Protein AF-0000000078686639 (afdb_homodimer)

Foldseek 3Di:
DPPPPPPPPPPPPDPDLAKAKDWDAEDEAEAQDKAKGWMFMDGPDAADLAKKKWKWWAAPVGDDIDTQWMDGVHTDGHCDDPQHPQKAFPADVRRRIGMIIGGRDDQRRFGKMKMAIDGPVHHDDHRMDIYGYGYYYDPPCPVPPPVNVVCCVVVVVVVVVVVVVVVVD/DPPPPPPPPPPPPDPDLAKAKDWDAEDEAEAQDKAKGWMFMDGPDAADLAKKKWKWWAAPVGDDIDTQWMDGVHTDGHCDDPQHPQKAFPADSRRRIGMIIGGRDDQRRFGKMKMAIDGPVHRDDHRMDIYGYGYYYDPPCPVPPPVNVVCCVVVVVVVVVVVVVVVVD

pLDDT: mean 88.37, std 14.45, range [45.97, 98.81]

Radius of gyration: 32.75 Å; Cα contacts (8 Å, |Δi|>4): 670; chains: 2; bounding box: 89×122×104 Å

Sequence (338 aa):
PLLSIRFLSGTTPSPVSSITVKTPADLQASKGDTVTLSCTFISSSTPTSKMTVDWSYRPPTGGPPQTFFHFSSRAFLPLEGQFSGRIRWRGTPARSDASISLVNATLNDNGTYTCSVRNPPDVHGSPSSHTLLTVTPKAPSIRFSDVTVLLVFILLPSTIITFFLLGRMPLLSIRFLSGTTPSPVSSITVKTPADLQASKGDTVTLSCTFISSSTPTSKMTVDWSYRPPTGGPPQTFFHFSSRAFLPLEGQFSGRIRWRGTPARSDASISLVNATLNDNGTYTCSVRNPPDVHGSPSSHTLLTVTPKAPSIRFSDVTVLLVFILLPSTIITFFLLGRM

Organism: Tetraodon nigroviridis (NCBI:txid99883)

InterPro domains:
  IPR000920 Myelin P0 protein-related [PR00213] (31-55)
  IPR000920 Myelin P0 protein-related [PR00213] (80-107)
  IPR000920 Myelin P0 protein-related [PR00213] (109-138)
  IPR000920 Myelin P0 protein-related [PTHR13869] (7-166)
  IPR003599 Immunoglobulin domain subtype [SM00409] (24-136)
  IPR007110 Immunoglobulin-like domain [PS50835] (15-136)
  IPR013106 Immunoglobulin V-set domain [PF07686] (23-135)
  IPR013106 Immunoglobulin V-set domain [SM00406] (34-117)
  IPR013783 Immunoglobulin-like fold [G3DSA:2.60.40.10] (17-145)
  IPR036179 Immunoglobulin-like domain superfamily [SSF48726] (22-135)

Secondary structure (DSSP, 8-state):
-----------------EEEEE--SEEEEETT--EEE--EEEESS---TT-EEEEEEE-TT--S-EEEEEEESEEE---SSTTTTTEEE--BGGGTB--EEE-S--GGG-EEEEEEEEBTTB-EEE-EEEEEEEEE---------HHHHHHHHHHHHHHHHHHHHHHH-/-----------------EEEEE--SEEEEETT--EEE--EEEESS---TT-EEEEEEE-TT--S-EEEEEEESEEE---SSTTTTTEEE--BGGGTB--EEE-S--GGG-EEEEEEEEBTTB-EEE-EEEEEEEEE---------HHHHHHHHHHHHHHHHHHHHHHH-

Solvent-accessible surface area (backbone atoms only — not comparable to full-atom values): 18763 Å² total; per-residue (Å²): 135,84,80,76,78,75,76,74,76,72,77,67,76,69,80,74,46,35,19,44,36,47,41,58,59,67,43,79,46,39,47,59,35,69,43,72,51,59,30,35,49,49,60,87,58,77,75,56,73,73,24,35,37,37,37,29,40,25,48,80,90,49,76,79,65,45,68,51,37,42,33,54,84,46,80,45,70,36,84,61,70,94,52,36,88,29,67,42,87,63,45,40,61,91,75,35,26,63,21,34,30,38,48,58,36,41,70,85,62,32,24,39,37,35,46,34,48,36,35,74,76,17,56,33,83,36,26,51,29,49,25,39,38,44,46,40,76,67,65,76,77,68,68,69,46,68,62,57,55,49,49,49,62,56,50,46,55,57,50,51,53,54,50,52,60,56,64,76,99,136,83,81,75,78,75,77,74,73,72,76,67,75,70,79,75,48,35,18,44,37,46,42,58,59,68,46,78,48,40,47,58,36,71,44,71,52,57,28,37,49,48,58,87,60,77,76,55,73,73,25,35,38,37,36,29,42,24,48,79,88,49,75,78,65,44,68,51,36,42,33,53,83,47,82,44,72,37,84,61,71,93,52,36,87,29,68,42,86,63,45,42,62,91,74,34,26,63,21,34,32,38,50,58,36,40,68,84,62,34,24,39,37,36,45,33,50,37,36,74,75,19,54,33,82,36,28,52,27,50,25,38,39,46,43,38,77,66,64,76,76,68,68,68,47,68,62,57,55,50,48,48,62,56,50,48,57,55,50,52,53,52,52,52,59,56,65,74,100

Structure (mmCIF, N/CA/C/O backbone):
data_AF-0000000078686639-model_v1
#
loop_
_entity.id
_entity.type
_entity.pdbx_description
1 polymer 'Myelin protein zero like 3'
#
loop_
_atom_site.group_PDB
_atom_site.id
_atom_site.type_symbol
_atom_site.label_atom_id
_atom_site.label_alt_id
_atom_site.label_comp_id
_atom_site.label_asym_id
_atom_site.label_entity_id
_atom_site.label_seq_id
_atom_site.pdbx_PDB_ins_code
_atom_site.Cartn_x
_atom_site.Cartn_y
_atom_site.Cartn_z
_atom_site.occupancy
_atom_site.B_iso_or_equiv
_atom_site.auth_seq_id
_atom_site.auth_comp_id
_atom_site.auth_asym_id
_atom_site.auth_atom_id
_atom_site.pdbx_PDB_model_num
ATOM 1 N N . PRO A 1 1 ? -43.25 -44.969 5.875 1 46.03 1 PRO A N 1
ATOM 2 C CA . PRO A 1 1 ? -43.062 -43.656 5.289 1 46.03 1 PRO A CA 1
ATOM 3 C C . PRO A 1 1 ? -42.219 -42.719 6.16 1 46.03 1 PRO A C 1
ATOM 5 O O . PRO A 1 1 ? -42.656 -42.281 7.215 1 46.03 1 PRO A O 1
ATOM 8 N N . LEU A 1 2 ? -40.906 -43.156 6.52 1 49.19 2 LEU A N 1
ATOM 9 C CA . LEU A 1 2 ? -39.938 -42.469 7.309 1 49.19 2 LEU A CA 1
ATOM 10 C C . LEU A 1 2 ? -39.5 -41.156 6.625 1 49.19 2 LEU A C 1
ATOM 12 O O . LEU A 1 2 ? -39.125 -41.156 5.457 1 49.19 2 LEU A O 1
ATOM 16 N N . LEU A 1 3 ? -40.156 -40 6.977 1 53.5 3 LEU A N 1
ATOM 17 C CA . LEU A 1 3 ? -39.844 -38.656 6.59 1 53.5 3 LEU A CA 1
ATOM 18 C C . LEU A 1 3 ? -38.375 -38.312 6.875 1 53.5 3 LEU A C 1
ATOM 20 O O . LEU A 1 3 ? -37.969 -38.281 8.039 1 53.5 3 LEU A O 1
ATOM 24 N N . SER A 1 4 ? -37.438 -38.688 6.051 1 57.34 4 SER A N 1
ATOM 25 C CA . SER A 1 4 ? -36.031 -38.25 6.121 1 57.34 4 SER A CA 1
ATOM 26 C C . SER A 1 4 ? -35.938 -36.75 6.105 1 57.34 4 SER A C 1
ATOM 28 O O . SER A 1 4 ? -36.281 -36.094 5.113 1 57.34 4 SER A O 1
ATOM 30 N N . ILE A 1 5 ? -36.062 -36.094 7.27 1 52.72 5 ILE A N 1
ATOM 31 C CA . ILE A 1 5 ? -35.75 -34.688 7.379 1 52.72 5 ILE A CA 1
ATOM 32 C C . ILE A 1 5 ? -34.312 -34.406 6.934 1 52.72 5 ILE A C 1
ATOM 34 O O . ILE A 1 5 ? -33.375 -34.906 7.562 1 52.72 5 ILE A O 1
ATOM 38 N N . ARG A 1 6 ? -34.125 -34.312 5.617 1 53.38 6 ARG A N 1
ATOM 39 C CA . ARG A 1 6 ? -32.844 -33.812 5.141 1 53.38 6 ARG A CA 1
ATOM 40 C C . ARG A 1 6 ? -32.531 -32.438 5.766 1 53.38 6 ARG A C 1
ATOM 42 O O . ARG A 1 6 ? -33.281 -31.5 5.613 1 53.38 6 ARG A O 1
ATOM 49 N N . PHE A 1 7 ? -31.781 -32.344 6.891 1 49.94 7 PHE A N 1
ATOM 50 C CA . PHE A 1 7 ? -31.203 -31.125 7.441 1 49.94 7 PHE A CA 1
ATOM 51 C C . PHE A 1 7 ? -30.375 -30.391 6.391 1 49.94 7 PHE A C 1
ATOM 53 O O . PHE A 1 7 ? -29.344 -30.875 5.945 1 49.94 7 PHE A O 1
ATOM 60 N N . LEU A 1 8 ? -31.031 -29.609 5.539 1 49.91 8 LEU A N 1
ATOM 61 C CA . LEU A 1 8 ? -30.281 -28.656 4.738 1 49.91 8 LEU A CA 1
ATOM 62 C C . LEU A 1 8 ? -29.359 -27.812 5.621 1 49.91 8 LEU A C 1
ATOM 64 O O . LEU A 1 8 ? -29.844 -27.047 6.473 1 49.91 8 LEU A O 1
ATOM 68 N N . SER A 1 9 ? -28.234 -28.328 6.078 1 49.69 9 SER A N 1
ATOM 69 C CA . SER A 1 9 ? -27.234 -27.438 6.672 1 49.69 9 SER A CA 1
ATOM 70 C C . SER A 1 9 ? -27 -26.219 5.801 1 49.69 9 SER A C 1
ATOM 72 O O . SER A 1 9 ? -26.516 -26.328 4.676 1 49.69 9 SER A O 1
ATOM 74 N N . GLY A 1 10 ? -27.875 -25.234 5.836 1 49.62 10 GLY A N 1
ATOM 75 C CA . GLY A 1 10 ? -27.516 -23.953 5.227 1 49.62 10 GLY A CA 1
ATOM 76 C C . GLY A 1 10 ? -26.109 -23.5 5.566 1 49.62 10 GLY A C 1
ATOM 77 O O . GLY A 1 10 ? -25.766 -23.344 6.738 1 49.62 10 GLY A O 1
ATOM 78 N N . THR A 1 11 ? -25.094 -23.797 4.836 1 51.84 11 THR A N 1
ATOM 79 C CA . THR A 1 11 ? -23.781 -23.188 4.973 1 51.84 11 THR A CA 1
ATOM 80 C C . THR A 1 11 ? -23.891 -21.672 5.105 1 51.84 11 THR A C 1
ATOM 82 O O . THR A 1 11 ? -24.391 -21 4.203 1 51.84 11 THR A O 1
ATOM 85 N N . THR A 1 12 ? -24.172 -21.203 6.242 1 52.53 12 THR A N 1
ATOM 86 C CA . THR A 1 12 ? -24.031 -19.766 6.445 1 52.53 12 THR A CA 1
ATOM 87 C C . THR A 1 12 ? -22.734 -19.25 5.836 1 52.53 12 THR A C 1
ATOM 89 O O . THR A 1 12 ? -21.688 -19.859 6.016 1 52.53 12 THR A O 1
ATOM 92 N N . PRO A 1 13 ? -22.812 -18.406 4.836 1 51.12 13 PRO A N 1
ATOM 93 C CA . PRO A 1 13 ? -21.562 -17.859 4.32 1 51.12 13 PRO A CA 1
ATOM 94 C C . PRO A 1 13 ? -20.656 -17.312 5.43 1 51.12 13 PRO A C 1
ATOM 96 O O . PRO A 1 13 ? -21.141 -16.688 6.375 1 51.12 13 PRO A O 1
ATOM 99 N N . SER A 1 14 ? -19.719 -17.922 5.883 1 56.72 14 SER A N 1
ATOM 100 C CA . SER A 1 14 ? -18.75 -17.422 6.836 1 56.72 14 SER A CA 1
ATOM 101 C C . SER A 1 14 ? -18.469 -15.938 6.609 1 56.72 14 SER A C 1
ATOM 103 O O . SER A 1 14 ? -18.328 -15.492 5.469 1 56.72 14 SER A O 1
ATOM 105 N N . PRO A 1 15 ? -18.969 -15.125 7.602 1 58.28 15 PRO A N 1
ATOM 106 C CA . PRO A 1 15 ? -18.797 -13.68 7.445 1 58.28 15 PRO A CA 1
ATOM 107 C C . PRO A 1 15 ? -17.453 -13.305 6.844 1 58.28 15 PRO A C 1
ATOM 109 O O . PRO A 1 15 ? -16.422 -13.852 7.242 1 58.28 15 PRO A O 1
ATOM 112 N N . VAL A 1 16 ? -17.422 -12.812 5.672 1 65.81 16 VAL A N 1
ATOM 113 C CA . VAL A 1 16 ? -16.219 -12.367 4.957 1 65.81 16 VAL A CA 1
ATOM 114 C C . VAL A 1 16 ? -15.453 -11.359 5.812 1 65.81 16 VAL A C 1
ATOM 116 O O . VAL A 1 16 ? -16.047 -10.406 6.336 1 65.81 16 VAL A O 1
ATOM 119 N N . SER A 1 17 ? -14.328 -11.68 6.395 1 83.25 17 SER A N 1
ATOM 120 C CA . SER A 1 17 ? -13.398 -10.836 7.148 1 83.25 17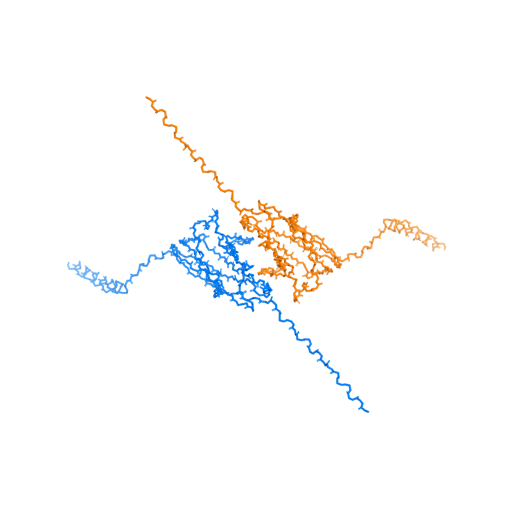 SER A CA 1
ATOM 121 C C . SER A 1 17 ? -12.969 -9.617 6.344 1 83.25 17 SER A C 1
ATOM 123 O O . SER A 1 17 ? -11.875 -9.586 5.789 1 83.25 17 SER A O 1
ATOM 125 N N . SER A 1 18 ? -13.984 -8.594 6.207 1 89.12 18 SER A N 1
ATOM 126 C CA . SER A 1 18 ? -13.742 -7.434 5.352 1 89.12 18 SER A CA 1
ATOM 127 C C . SER A 1 18 ? -13.68 -6.148 6.164 1 89.12 18 SER A C 1
ATOM 129 O O . SER A 1 18 ? -14.219 -6.074 7.27 1 89.12 18 SER A O 1
ATOM 131 N N . ILE A 1 19 ? -12.961 -5.262 5.727 1 94.56 19 ILE A N 1
ATOM 132 C CA . ILE A 1 19 ? -12.836 -3.928 6.305 1 94.56 19 ILE A CA 1
ATOM 133 C C . ILE A 1 19 ? -13.078 -2.873 5.227 1 94.56 19 ILE A C 1
ATOM 135 O O . ILE A 1 19 ? -12.797 -3.104 4.051 1 94.56 19 ILE A O 1
ATOM 139 N N . THR A 1 20 ? -13.734 -1.759 5.566 1 96.06 20 THR A N 1
ATOM 140 C CA . THR A 1 20 ? -13.945 -0.628 4.672 1 96.06 20 THR A CA 1
ATOM 141 C C . THR A 1 20 ? -13.312 0.638 5.234 1 96.06 20 THR A C 1
ATOM 143 O O . THR A 1 20 ? -13.625 1.051 6.355 1 96.06 20 THR A O 1
ATOM 146 N N . VAL A 1 21 ? -12.43 1.204 4.492 1 97.75 21 VAL A N 1
ATOM 147 C CA . VAL A 1 21 ? -11.734 2.426 4.887 1 97.75 21 VAL A CA 1
ATOM 148 C C . VAL A 1 21 ? -12.273 3.609 4.09 1 97.75 21 VAL A C 1
ATOM 150 O O . VAL A 1 21 ? -12.539 3.49 2.893 1 97.75 21 VAL A O 1
ATOM 153 N N . LYS A 1 22 ? -12.414 4.75 4.789 1 98.31 22 LYS A N 1
ATOM 154 C CA . LYS A 1 22 ? -13.016 5.914 4.152 1 98.31 22 LYS A CA 1
ATOM 155 C C . LYS A 1 22 ? -12.195 7.176 4.426 1 98.31 22 LYS A C 1
ATOM 157 O O . LYS A 1 22 ? -11.742 7.395 5.551 1 98.31 22 LYS A O 1
ATOM 162 N N . THR A 1 23 ? -11.945 7.926 3.406 1 98.31 23 THR A N 1
ATOM 163 C CA . THR A 1 23 ? -11.336 9.25 3.453 1 98.31 23 THR A CA 1
ATOM 164 C C . THR A 1 23 ? -12.078 10.219 2.541 1 98.31 23 THR A C 1
ATOM 166 O O . THR A 1 23 ? -12.766 9.805 1.607 1 98.31 23 THR A O 1
ATOM 169 N N . PRO A 1 24 ? -12.039 11.562 2.889 1 97.62 24 PRO A N 1
ATOM 170 C CA . PRO A 1 24 ? -12.539 12.492 1.874 1 97.62 24 PRO A CA 1
ATOM 171 C C . PRO A 1 24 ? -11.766 12.398 0.561 1 97.62 24 PRO A C 1
ATOM 173 O O . PRO A 1 24 ? -10.547 12.195 0.57 1 97.62 24 PRO A O 1
ATOM 176 N N . ALA A 1 25 ? -12.477 12.562 -0.555 1 96.19 25 ALA A N 1
ATOM 177 C CA . ALA A 1 25 ? -11.844 12.438 -1.864 1 96.19 25 ALA A CA 1
ATOM 178 C C . ALA A 1 25 ? -10.867 13.578 -2.119 1 96.19 25 ALA A C 1
ATOM 180 O O . ALA A 1 25 ? -9.766 13.367 -2.621 1 96.19 25 ALA A O 1
ATOM 181 N N . ASP A 1 26 ? -11.32 14.742 -1.795 1 97.31 26 ASP A N 1
ATOM 182 C CA . ASP A 1 26 ? -10.508 15.938 -2.047 1 97.31 26 ASP A CA 1
ATOM 183 C C . ASP A 1 26 ? -10.375 16.781 -0.785 1 97.31 26 ASP A C 1
ATOM 185 O O . ASP A 1 26 ? -11.32 16.891 0.002 1 97.31 26 ASP A O 1
ATOM 189 N N . LEU A 1 27 ? -9.234 17.359 -0.681 1 97.88 27 LEU A N 1
ATOM 190 C CA . LEU A 1 27 ? -8.938 18.281 0.408 1 97.88 27 LEU A CA 1
ATOM 191 C C . LEU A 1 27 ? -8.172 19.5 -0.105 1 97.88 27 LEU A C 1
ATOM 193 O O . LEU A 1 27 ? -7.238 19.359 -0.897 1 97.88 27 LEU A O 1
ATOM 197 N N . GLN A 1 28 ? -8.609 20.656 0.224 1 96.75 28 GLN A N 1
ATOM 198 C CA . GLN A 1 28 ? -7.941 21.906 -0.138 1 96.75 28 GLN A CA 1
ATOM 199 C C . GLN A 1 28 ? -7.348 22.594 1.091 1 96.75 28 GLN A C 1
ATOM 201 O O . GLN A 1 28 ? -7.969 22.625 2.154 1 96.75 28 GLN A O 1
ATOM 206 N N . ALA A 1 29 ? -6.164 23.047 0.931 1 96.88 29 ALA A N 1
ATOM 207 C CA . ALA A 1 29 ? -5.488 23.75 2.016 1 96.88 29 ALA A CA 1
ATOM 208 C C . ALA A 1 29 ? -4.664 24.922 1.482 1 96.88 29 ALA A C 1
ATOM 210 O O . ALA A 1 29 ? -4.391 25 0.282 1 96.88 29 ALA A O 1
ATOM 211 N N . SER A 1 30 ? -4.352 25.859 2.377 1 95.56 30 SER A N 1
ATOM 212 C CA . SER A 1 30 ? -3.457 26.969 2.049 1 95.56 30 SER A CA 1
ATOM 213 C C . SER A 1 30 ? -2.068 26.75 2.637 1 95.56 30 SER A C 1
ATOM 215 O O . SER A 1 30 ? -1.921 26.094 3.666 1 95.56 30 SER A O 1
ATOM 217 N N . LYS A 1 31 ? -1.102 27.359 1.866 1 96.56 31 LYS A N 1
ATOM 218 C CA . LYS A 1 31 ? 0.265 27.281 2.373 1 96.56 31 LYS A CA 1
ATOM 219 C C . LYS A 1 31 ? 0.333 27.719 3.836 1 96.56 31 LYS A C 1
ATOM 221 O O . LYS A 1 31 ? -0.226 28.75 4.211 1 96.56 31 LYS A O 1
ATOM 226 N N . GLY A 1 32 ? 1.013 26.891 4.617 1 96.62 32 GLY A N 1
ATOM 227 C CA . GLY A 1 32 ? 1.19 27.219 6.02 1 96.62 32 GLY A CA 1
ATOM 228 C C . GLY A 1 32 ? 0.144 26.594 6.922 1 96.62 32 GLY A C 1
ATOM 229 O O . GLY A 1 32 ? 0.311 26.562 8.141 1 96.62 32 GLY A O 1
ATOM 230 N N . ASP A 1 33 ? -0.884 26.078 6.438 1 96.62 33 ASP A N 1
ATOM 231 C CA . ASP A 1 33 ? -1.978 25.5 7.215 1 96.62 33 ASP A CA 1
ATOM 232 C C . ASP A 1 33 ? -1.558 24.188 7.855 1 96.62 33 ASP A C 1
ATOM 234 O O . ASP A 1 33 ? -0.605 23.547 7.406 1 96.62 33 ASP A O 1
ATOM 238 N N . THR A 1 34 ? -2.182 23.891 8.945 1 98 34 THR A N 1
ATOM 239 C CA . THR A 1 34 ? -2.221 22.516 9.438 1 98 34 THR A CA 1
ATOM 240 C C . THR A 1 34 ? -3.402 21.75 8.836 1 98 34 THR A C 1
ATOM 242 O O . THR A 1 34 ? -4.555 22.156 9.023 1 98 34 THR A O 1
ATOM 245 N N . VAL A 1 35 ? -3.117 20.719 8.172 1 98.12 35 VAL A N 1
ATOM 246 C CA . VAL A 1 35 ? -4.148 19.984 7.453 1 98.12 35 VAL A CA 1
ATOM 247 C C . VAL A 1 35 ? -4.41 18.641 8.141 1 98.12 3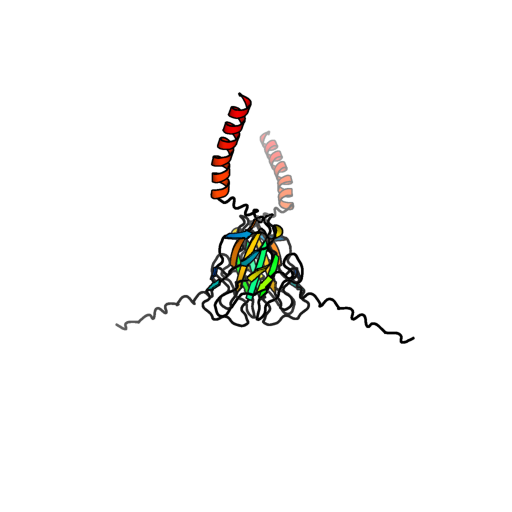5 VAL A C 1
ATOM 249 O O . VAL A 1 35 ? -3.471 17.906 8.461 1 98.12 35 VAL A O 1
ATOM 252 N N . THR A 1 36 ? -5.641 18.359 8.359 1 98.5 36 THR A N 1
ATOM 253 C CA . THR A 1 36 ? -6 17.047 8.891 1 98.5 36 THR A CA 1
ATOM 254 C C . THR A 1 36 ? -6.371 16.094 7.758 1 98.5 36 THR A C 1
ATOM 256 O O . THR A 1 36 ? -7.328 16.344 7.02 1 98.5 36 THR A O 1
ATOM 259 N N . LEU A 1 37 ? -5.617 15.078 7.594 1 98.69 37 LEU A N 1
ATOM 260 C CA . LEU A 1 37 ? -5.969 13.984 6.691 1 98.69 37 LEU A CA 1
ATOM 261 C C . LEU A 1 37 ? -6.824 12.945 7.406 1 98.69 37 LEU A C 1
ATOM 263 O O . LEU A 1 37 ? -6.297 12.055 8.07 1 98.69 37 LEU A O 1
ATOM 267 N N . SER A 1 38 ? -8.086 13.07 7.211 1 98.75 38 SER A N 1
ATOM 268 C CA . SER A 1 38 ? -9.031 12.234 7.941 1 98.75 38 SER A CA 1
ATOM 269 C C . SER A 1 38 ? -9.141 10.852 7.312 1 98.75 38 SER A C 1
ATOM 271 O O . SER A 1 38 ? -9.141 10.719 6.09 1 98.75 38 SER A O 1
ATOM 273 N N . CYS A 1 39 ? -9.242 9.82 8.172 1 98.81 39 CYS A N 1
ATOM 274 C CA . CYS A 1 39 ? -9.367 8.422 7.758 1 98.81 39 CYS A CA 1
ATOM 275 C C . CYS A 1 39 ? -10.117 7.613 8.805 1 98.81 39 CYS A C 1
ATOM 277 O O . CYS A 1 39 ? -9.711 7.57 9.969 1 98.81 39 CYS A O 1
ATOM 279 N N . THR A 1 40 ? -11.242 7.051 8.461 1 98.75 40 THR A N 1
ATOM 280 C CA . THR A 1 40 ? -12.023 6.195 9.344 1 98.75 40 THR A CA 1
ATOM 281 C C . THR A 1 40 ? -12.219 4.812 8.727 1 98.75 40 THR A C 1
ATOM 283 O O . THR A 1 40 ? -12.016 4.633 7.523 1 98.75 40 THR A O 1
ATOM 286 N N . PHE A 1 41 ? -12.586 3.844 9.578 1 98.12 41 PHE A N 1
ATOM 287 C CA . PHE A 1 41 ? -12.805 2.508 9.031 1 98.12 41 PHE A CA 1
ATOM 288 C C . PHE A 1 41 ? -13.938 1.799 9.758 1 98.12 41 PHE A C 1
ATOM 290 O O . PHE A 1 41 ? -14.312 2.191 10.867 1 98.12 41 PHE A O 1
ATOM 297 N N . ILE A 1 42 ? -14.477 0.897 9.047 1 96.5 42 ILE A N 1
ATOM 298 C CA . ILE A 1 42 ? -15.484 -0.004 9.586 1 96.5 42 ILE A CA 1
ATOM 299 C C . ILE A 1 42 ? -14.992 -1.446 9.492 1 96.5 42 ILE A C 1
ATOM 301 O O . ILE A 1 42 ? -14.656 -1.927 8.406 1 96.5 42 ILE A O 1
ATOM 305 N N . SER A 1 43 ? -14.945 -2.082 10.641 1 94.38 43 SER A N 1
ATOM 306 C CA . SER A 1 43 ? -14.484 -3.461 10.742 1 94.38 43 SER A CA 1
ATOM 307 C C . SER A 1 43 ? -15.414 -4.297 11.617 1 94.38 43 SER A C 1
ATOM 309 O O . SER A 1 43 ? -16.016 -3.775 12.555 1 94.38 43 SER A O 1
ATOM 311 N N . SER A 1 44 ? -15.57 -5.586 11.328 1 92.31 44 SER A N 1
ATOM 312 C CA . SER A 1 44 ? -16.453 -6.469 12.086 1 92.31 44 SER A CA 1
ATOM 313 C C . SER A 1 44 ? -15.805 -6.895 13.398 1 92.31 44 SER A C 1
ATOM 315 O O . SER A 1 44 ? -16.484 -7.363 14.312 1 92.31 44 SER A O 1
ATOM 317 N N . SER A 1 45 ? -14.562 -6.746 13.516 1 92.19 45 SER A N 1
ATOM 318 C CA . SER A 1 45 ? -13.828 -7.117 14.719 1 92.19 45 SER A CA 1
ATOM 319 C C . SER A 1 45 ? -13.305 -5.887 15.453 1 92.19 45 SER A C 1
ATOM 321 O O . SER A 1 45 ? -13.055 -4.852 14.844 1 92.19 45 SER A O 1
ATOM 323 N N . THR A 1 46 ? -13.188 -6 16.734 1 94.06 46 THR A N 1
ATOM 324 C CA . THR A 1 46 ? -12.609 -4.93 17.531 1 94.06 46 THR A CA 1
ATOM 325 C C . THR A 1 46 ? -11.109 -4.82 17.281 1 94.06 46 THR A C 1
ATOM 327 O O . THR A 1 46 ? -10.414 -5.836 17.188 1 94.06 46 THR A O 1
ATOM 330 N N . PRO A 1 47 ? -10.656 -3.639 17.234 1 94.38 47 PRO A N 1
ATOM 331 C CA . PRO A 1 47 ? -9.219 -3.467 17.016 1 94.38 47 PRO A CA 1
ATOM 332 C C . PRO A 1 47 ? -8.375 -4.059 18.141 1 94.38 47 PRO A C 1
ATOM 334 O O . PRO A 1 47 ? -8.742 -3.953 19.312 1 94.38 47 PRO A O 1
ATOM 337 N N . THR A 1 48 ? -7.324 -4.746 17.719 1 91 48 THR A N 1
ATOM 338 C CA . THR A 1 48 ? -6.348 -5.316 18.641 1 91 48 THR A CA 1
ATOM 339 C C . THR A 1 48 ? -4.957 -4.754 18.359 1 91 48 THR A C 1
ATOM 341 O O . THR A 1 48 ? -4.805 -3.789 17.609 1 91 48 THR A O 1
ATOM 344 N N . SER A 1 49 ? -3.977 -5.348 19.031 1 91.12 49 SER A N 1
ATOM 345 C CA . SER A 1 49 ? -2.598 -4.926 18.812 1 91.12 49 SER A CA 1
ATOM 346 C C . SER A 1 49 ? -2.104 -5.332 17.438 1 91.12 49 SER A C 1
ATOM 348 O O . SER A 1 49 ? -1.054 -4.867 16.984 1 91.12 49 SER A O 1
ATOM 350 N N . LYS A 1 50 ? -2.896 -6.086 16.719 1 91.75 50 LYS A N 1
ATOM 351 C CA . LYS A 1 50 ? -2.506 -6.551 15.398 1 91.75 50 LYS A CA 1
ATOM 352 C C . LYS A 1 50 ? -2.959 -5.57 14.32 1 91.75 50 LYS A C 1
ATOM 354 O O . LYS A 1 50 ? -2.58 -5.703 13.148 1 91.75 50 LYS A O 1
ATOM 359 N N . MET A 1 51 ? -3.723 -4.617 14.742 1 95.31 51 MET A N 1
ATOM 360 C CA . MET A 1 51 ? -4.191 -3.623 13.781 1 95.31 51 MET A CA 1
ATOM 361 C C . MET A 1 51 ? -3.037 -2.75 13.297 1 95.31 51 MET A C 1
ATOM 363 O O . MET A 1 51 ? -2.17 -2.367 14.078 1 95.31 51 MET A O 1
ATOM 367 N N . THR A 1 52 ? -3.061 -2.461 12.016 1 97 52 THR A N 1
ATOM 368 C CA . THR A 1 52 ? -2.02 -1.602 11.461 1 97 52 THR A CA 1
ATOM 369 C C . THR A 1 52 ? -2.631 -0.513 10.586 1 97 52 THR A C 1
ATOM 371 O O . THR A 1 52 ? -3.715 -0.694 10.031 1 97 52 THR A O 1
ATOM 374 N N . VAL A 1 53 ? -1.977 0.628 10.547 1 97.81 53 VAL A N 1
ATOM 375 C CA . VAL A 1 53 ? -2.344 1.749 9.688 1 97.81 53 VAL A CA 1
ATOM 376 C C . VAL A 1 53 ? -1.123 2.221 8.898 1 97.81 53 VAL A C 1
ATOM 378 O O . VAL A 1 53 ? -0.034 2.363 9.461 1 97.81 53 VAL A O 1
ATOM 381 N N . ASP A 1 54 ? -1.288 2.436 7.629 1 97.19 54 ASP A N 1
ATOM 382 C CA . ASP A 1 54 ? -0.247 3.025 6.793 1 97.19 54 ASP A CA 1
ATOM 383 C C . ASP A 1 54 ? -0.759 4.27 6.074 1 97.19 54 ASP A C 1
ATOM 385 O O . ASP A 1 54 ? -1.894 4.289 5.59 1 97.19 54 ASP A O 1
ATOM 389 N N . TRP A 1 55 ? 0.036 5.262 6.098 1 97.75 55 TRP A N 1
ATOM 390 C CA . TRP A 1 55 ? -0.176 6.398 5.207 1 97.75 55 TRP A CA 1
ATOM 391 C C . TRP A 1 55 ? 0.929 6.484 4.156 1 97.75 55 TRP A C 1
ATOM 393 O O . TRP A 1 55 ? 2.113 6.383 4.488 1 97.75 55 TRP A O 1
ATOM 403 N N . SER A 1 56 ? 0.536 6.609 2.9 1 95.81 56 SER A N 1
ATOM 404 C CA . SER A 1 56 ? 1.48 6.723 1.794 1 95.81 56 SER A CA 1
ATOM 405 C C . SER A 1 56 ? 1.188 7.949 0.938 1 95.81 56 SER A C 1
ATOM 407 O O . SER A 1 56 ? 0.073 8.477 0.96 1 95.81 56 SER A O 1
ATOM 409 N N . TYR A 1 57 ? 2.227 8.367 0.237 1 96.62 57 TYR A N 1
ATOM 410 C CA . TYR A 1 57 ? 2.172 9.578 -0.569 1 96.62 57 TYR A CA 1
ATOM 411 C C . TYR A 1 57 ? 2.637 9.305 -1.994 1 96.62 57 TYR A C 1
ATOM 413 O O . TYR A 1 57 ? 3.625 8.602 -2.207 1 96.62 57 TYR A O 1
ATOM 421 N N . ARG A 1 58 ? 1.861 9.859 -2.93 1 94.94 58 ARG A N 1
ATOM 422 C CA . ARG A 1 58 ? 2.236 9.844 -4.34 1 94.94 58 ARG A CA 1
ATOM 423 C C . ARG A 1 58 ? 2.223 11.25 -4.926 1 94.94 58 ARG A C 1
ATOM 425 O O . ARG A 1 58 ? 1.182 11.914 -4.938 1 94.94 58 ARG A O 1
ATOM 432 N N . PRO A 1 59 ? 3.314 11.695 -5.48 1 95.56 59 PRO A N 1
ATOM 433 C CA . PRO A 1 59 ? 3.34 13.023 -6.098 1 95.56 59 PRO A CA 1
ATOM 434 C C . PRO A 1 59 ? 2.469 13.109 -7.352 1 95.56 59 PRO A C 1
ATOM 436 O O . PRO A 1 59 ? 2.078 12.078 -7.906 1 95.56 59 PRO A O 1
ATOM 439 N N . PRO A 1 60 ? 2.158 14.344 -7.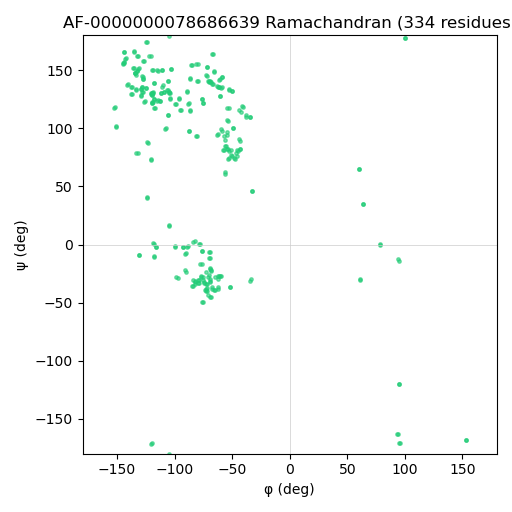789 1 94.88 60 PRO A N 1
ATOM 440 C CA . PRO A 1 60 ? 1.338 14.516 -8.992 1 94.88 60 PRO A CA 1
ATOM 441 C C . PRO A 1 60 ? 1.996 13.945 -10.242 1 94.88 60 PRO A C 1
ATOM 443 O O . PRO A 1 60 ? 1.304 13.578 -11.195 1 94.88 60 PRO A O 1
ATOM 446 N N . THR A 1 61 ? 3.281 13.898 -10.25 1 92.19 61 THR A N 1
ATOM 447 C CA . THR A 1 61 ? 4.023 13.383 -11.391 1 92.19 61 THR A CA 1
ATOM 448 C C . THR A 1 61 ? 3.83 11.875 -11.523 1 92.19 61 THR A C 1
ATOM 450 O O . THR A 1 61 ? 4.188 11.289 -12.547 1 92.19 61 THR A O 1
ATOM 453 N N . GLY A 1 62 ? 3.281 11.336 -10.523 1 87.25 62 GLY A N 1
ATOM 454 C CA . GLY A 1 62 ? 3.049 9.898 -10.555 1 87.25 62 GLY A CA 1
ATOM 455 C C . GLY A 1 62 ? 4.172 9.102 -9.922 1 87.25 62 GLY A C 1
ATOM 456 O O . GLY A 1 62 ? 4.875 9.594 -9.039 1 87.25 62 GLY A O 1
ATOM 457 N N . GLY A 1 63 ? 4.273 7.707 -10.203 1 82 63 GLY A N 1
ATOM 458 C CA . GLY A 1 63 ? 5.273 6.84 -9.602 1 82 63 GLY A CA 1
ATOM 459 C C . GLY A 1 63 ? 4.734 6.023 -8.438 1 82 63 GLY A C 1
ATOM 460 O O . GLY A 1 63 ? 3.549 6.117 -8.109 1 82 63 GLY A O 1
ATOM 461 N N . PRO A 1 64 ? 5.637 5.195 -7.922 1 83.5 64 PRO A N 1
ATOM 462 C CA . PRO A 1 64 ? 5.191 4.375 -6.793 1 83.5 64 PRO A CA 1
ATOM 463 C C . PRO A 1 64 ? 4.953 5.195 -5.527 1 83.5 64 PRO A C 1
ATOM 465 O O . PRO A 1 64 ? 5.688 6.148 -5.254 1 83.5 64 PRO A O 1
ATOM 468 N N . PRO A 1 65 ? 3.977 4.887 -4.855 1 89.69 65 PRO A N 1
ATOM 469 C CA . PRO A 1 65 ? 3.754 5.582 -3.586 1 89.69 65 PRO A CA 1
ATOM 470 C C . PRO A 1 65 ? 4.84 5.281 -2.553 1 89.69 65 PRO A C 1
ATOM 472 O O . PRO A 1 65 ? 5.414 4.188 -2.555 1 89.69 65 P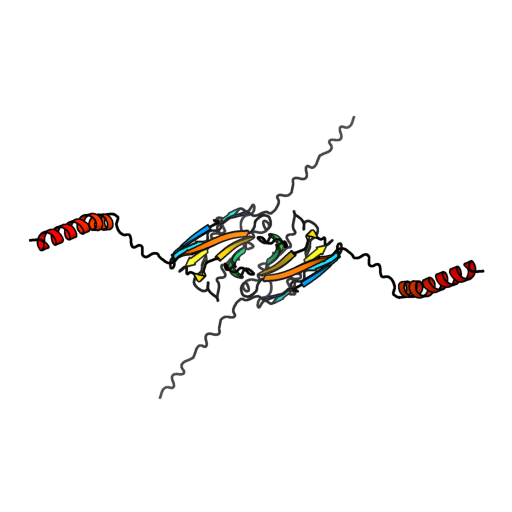RO A O 1
ATOM 475 N N . GLN A 1 66 ? 5.062 6.281 -1.727 1 90.25 66 GLN A N 1
ATOM 476 C CA . GLN A 1 66 ? 6.004 6.117 -0.623 1 90.25 66 GLN A CA 1
ATOM 477 C C . GLN A 1 66 ? 5.285 6.152 0.722 1 90.25 66 GLN A C 1
ATOM 479 O O . GLN A 1 66 ? 4.621 7.137 1.052 1 90.25 66 GLN A O 1
ATOM 484 N N . THR A 1 67 ? 5.48 5.062 1.504 1 92.56 67 THR A N 1
ATOM 485 C CA . THR A 1 67 ? 4.891 5.039 2.838 1 92.56 67 THR A CA 1
ATOM 486 C C . THR A 1 67 ? 5.688 5.918 3.799 1 92.56 67 THR A C 1
ATOM 488 O O . THR A 1 67 ? 6.902 5.75 3.936 1 92.56 67 THR A O 1
ATOM 491 N N . PHE A 1 68 ? 5.027 6.883 4.48 1 95 68 PHE A N 1
ATOM 492 C CA . PHE A 1 68 ? 5.77 7.785 5.352 1 95 68 PHE A CA 1
ATOM 493 C C . PHE A 1 68 ? 5.309 7.645 6.797 1 95 68 PHE A C 1
ATOM 495 O O . PHE A 1 68 ? 5.961 8.141 7.715 1 95 68 PHE A O 1
ATOM 502 N N . PHE A 1 69 ? 4.242 6.953 7.059 1 96.38 69 PHE A N 1
ATOM 503 C CA . PHE A 1 69 ? 3.715 6.762 8.406 1 96.38 69 PHE A CA 1
ATOM 504 C C . PHE A 1 69 ? 3.191 5.344 8.586 1 96.38 69 PHE A C 1
ATOM 506 O O . PHE A 1 69 ? 2.557 4.793 7.684 1 96.38 69 PHE A O 1
ATOM 513 N N . HIS A 1 70 ? 3.482 4.75 9.719 1 96.31 70 HIS A N 1
ATOM 514 C CA . HIS A 1 70 ? 2.996 3.428 10.102 1 96.31 70 HIS A CA 1
ATOM 515 C C . HIS A 1 70 ? 2.545 3.402 11.555 1 96.31 70 HIS A C 1
ATOM 517 O O . HIS A 1 70 ? 3.193 3.992 12.422 1 96.31 70 HIS A O 1
ATOM 523 N N . PHE A 1 71 ? 1.421 2.793 11.797 1 97.44 71 PHE A N 1
ATOM 524 C CA . PHE A 1 71 ? 0.963 2.578 13.164 1 97.44 71 PHE A CA 1
ATOM 525 C C . PHE A 1 71 ? 0.805 1.09 13.453 1 97.44 71 PHE A C 1
ATOM 527 O O . PHE A 1 71 ? 0.209 0.357 12.656 1 97.44 71 PHE A O 1
ATOM 534 N N . SER A 1 72 ? 1.327 0.615 14.445 1 94.81 72 SER A N 1
ATOM 535 C CA . SER A 1 72 ? 1.17 -0.708 15.039 1 94.81 72 SER A CA 1
ATOM 536 C C . SER A 1 72 ? 1.402 -0.67 16.547 1 94.81 72 SER A C 1
ATOM 538 O O . SER A 1 72 ? 2.547 -0.65 17 1 94.81 72 SER A O 1
ATOM 540 N N . SER A 1 73 ? 0.364 -0.674 17.297 1 93.94 73 SER A N 1
ATOM 541 C CA . SER A 1 73 ? 0.382 -0.482 18.75 1 93.94 73 SER A CA 1
ATOM 542 C C . SER A 1 73 ? 0.944 0.887 19.125 1 93.94 73 SER A C 1
ATOM 544 O O . SER A 1 73 ? 0.621 1.433 20.172 1 93.94 73 SER A O 1
ATOM 546 N N . ARG A 1 74 ? 1.818 1.34 18.281 1 95.31 74 ARG A N 1
ATOM 547 C CA . ARG A 1 74 ? 2.338 2.695 18.422 1 95.31 74 ARG A CA 1
ATOM 548 C C . ARG A 1 74 ? 2.566 3.338 17.047 1 95.31 74 ARG A C 1
ATOM 550 O O . ARG A 1 74 ? 2.596 2.648 16.031 1 95.31 74 ARG A O 1
ATOM 557 N N . ALA A 1 75 ? 2.752 4.691 17.141 1 96.56 75 ALA A N 1
ATOM 558 C CA . ALA A 1 75 ? 2.959 5.426 15.898 1 96.56 75 ALA A CA 1
ATOM 559 C C . ALA A 1 75 ? 4.441 5.484 15.539 1 96.56 75 ALA A C 1
ATOM 561 O O . ALA A 1 75 ? 5.285 5.762 16.391 1 96.56 75 ALA A O 1
ATOM 562 N N . PHE A 1 76 ? 4.738 5.16 14.289 1 95.38 76 PHE A N 1
ATOM 563 C CA . PHE A 1 76 ? 6.078 5.32 13.727 1 95.38 76 PHE A CA 1
ATOM 564 C C . PHE A 1 76 ? 6.117 6.477 12.742 1 95.38 76 PHE A C 1
ATOM 566 O O . PHE A 1 76 ? 5.734 6.32 11.578 1 95.38 76 PHE A O 1
ATOM 573 N N . LEU A 1 77 ? 6.586 7.562 13.188 1 96.25 77 LEU A N 1
ATOM 574 C CA . LEU A 1 77 ? 6.617 8.805 12.422 1 96.25 77 LEU A CA 1
ATOM 575 C C . LEU A 1 77 ? 7.805 8.82 11.469 1 96.25 77 LEU A C 1
ATOM 577 O O . LEU A 1 77 ? 8.773 8.078 11.656 1 96.25 77 LEU A O 1
ATOM 581 N N . PRO A 1 78 ? 7.645 9.586 10.43 1 92.69 78 PRO A N 1
ATOM 582 C CA . PRO A 1 78 ? 8.773 9.633 9.5 1 92.69 78 PRO A CA 1
ATOM 583 C C . PRO A 1 78 ? 10.008 10.297 10.094 1 92.69 78 PRO A C 1
ATOM 585 O O . PRO A 1 78 ? 9.898 11.344 10.742 1 92.69 78 PRO A O 1
ATOM 588 N N . LEU A 1 79 ? 11.094 9.688 9.812 1 86.69 79 LEU A N 1
ATOM 589 C CA . LEU A 1 79 ? 12.344 10.188 10.383 1 86.69 79 LEU A CA 1
ATOM 590 C C . LEU A 1 79 ? 13.086 11.078 9.391 1 86.69 79 LEU A C 1
ATOM 592 O O . LEU A 1 79 ? 13.906 11.906 9.781 1 86.69 79 LEU A O 1
ATOM 596 N N . GLU A 1 80 ? 12.852 10.781 8.148 1 88.25 80 GLU A N 1
ATOM 597 C CA . GLU A 1 80 ? 13.492 11.547 7.09 1 88.25 80 GLU A CA 1
ATOM 598 C C . GLU A 1 80 ? 12.5 11.906 5.988 1 88.25 80 GLU A C 1
ATOM 600 O O . GLU A 1 80 ? 11.352 11.461 6.008 1 88.25 80 GLU A O 1
ATOM 605 N N . GLY A 1 81 ? 12.969 12.844 5.164 1 90.5 81 GLY A N 1
ATOM 606 C CA . GLY A 1 81 ? 12.148 13.219 4.027 1 90.5 81 GLY A CA 1
ATOM 607 C C . GLY A 1 81 ? 11.281 14.438 4.289 1 90.5 81 GLY A C 1
ATOM 608 O O . GLY A 1 81 ? 11.43 15.102 5.312 1 90.5 81 GLY A O 1
ATOM 609 N N . GLN A 1 82 ? 10.383 14.695 3.361 1 94.19 82 GLN A N 1
ATOM 610 C CA . GLN A 1 82 ? 9.625 15.938 3.357 1 94.19 82 GLN A CA 1
ATOM 611 C C . GLN A 1 82 ? 8.633 15.984 4.516 1 94.19 82 GLN A C 1
ATOM 613 O O . GLN A 1 82 ? 8.195 17.062 4.922 1 94.19 82 GLN A O 1
ATOM 618 N N . PHE A 1 83 ? 8.328 14.844 5.02 1 96.69 83 PHE A N 1
ATOM 619 C CA . PHE A 1 83 ? 7.277 14.805 6.035 1 96.69 83 PHE A CA 1
ATOM 620 C C . PHE A 1 83 ? 7.883 14.75 7.434 1 96.69 83 PHE A C 1
ATOM 622 O O . PHE A 1 83 ? 7.156 14.742 8.43 1 96.69 83 PHE A O 1
ATOM 629 N N . SER A 1 84 ? 9.188 14.711 7.52 1 95 84 SER A N 1
ATOM 630 C CA . SER A 1 84 ? 9.852 14.594 8.812 1 95 84 SER A CA 1
ATOM 631 C C . SER A 1 84 ? 9.508 15.766 9.719 1 95 84 SER A C 1
ATOM 633 O O . SER A 1 84 ? 9.625 16.922 9.312 1 95 84 SER A O 1
ATOM 635 N N . GLY A 1 85 ? 9.055 15.383 10.914 1 96.44 85 GLY A N 1
ATOM 636 C CA . GLY A 1 85 ? 8.766 16.391 11.914 1 96.44 85 GLY A CA 1
ATOM 637 C C . GLY A 1 85 ? 7.434 17.094 11.695 1 96.44 85 GLY A C 1
ATOM 638 O O . GLY A 1 85 ? 7.039 17.953 12.477 1 96.44 85 GLY A O 1
ATOM 639 N N . ARG A 1 86 ? 6.711 16.734 10.664 1 98.38 86 ARG A N 1
ATOM 640 C CA . ARG A 1 86 ? 5.527 17.516 10.305 1 98.38 86 ARG A CA 1
ATOM 641 C C . ARG A 1 86 ? 4.262 16.672 10.453 1 98.38 86 ARG A C 1
ATOM 643 O O . ARG A 1 86 ? 3.154 17.172 10.227 1 98.38 86 ARG A O 1
ATOM 650 N N . ILE A 1 87 ? 4.434 15.422 10.828 1 98.56 87 ILE A N 1
ATOM 651 C CA . ILE A 1 87 ? 3.285 14.523 10.914 1 98.56 87 ILE A CA 1
ATOM 652 C C . ILE A 1 87 ? 2.904 14.312 12.375 1 98.56 87 ILE A C 1
ATOM 654 O O . ILE A 1 87 ? 3.771 14.102 13.227 1 98.56 87 ILE A O 1
ATOM 658 N N . ARG A 1 88 ? 1.584 14.477 12.672 1 98.44 88 ARG A N 1
ATOM 659 C CA . ARG A 1 88 ? 1.034 14.172 13.984 1 98.44 88 ARG A CA 1
ATOM 660 C C . ARG A 1 88 ? -0.03 13.086 13.898 1 98.44 88 ARG A C 1
ATOM 662 O O . ARG A 1 88 ? -0.92 13.148 13.047 1 98.44 88 ARG A O 1
ATOM 669 N N . TRP A 1 89 ? 0.131 12.094 14.766 1 98.44 89 TRP A N 1
ATOM 670 C CA . TRP A 1 89 ? -0.887 11.047 14.867 1 98.44 89 TRP A CA 1
ATOM 671 C C . TRP A 1 89 ? -2.115 11.562 15.609 1 98.44 89 TRP A C 1
ATOM 673 O O . TRP A 1 89 ? -2.014 12.031 16.75 1 98.44 89 TRP A O 1
ATOM 683 N N . ARG A 1 90 ? -3.236 11.5 14.922 1 98.19 90 ARG A N 1
ATOM 684 C CA . ARG A 1 90 ? -4.488 11.969 15.508 1 98.19 90 ARG A CA 1
ATOM 685 C C . ARG A 1 90 ? -5.496 10.828 15.625 1 98.19 90 ARG A C 1
ATOM 687 O O . ARG A 1 90 ? -6.629 11.031 16.062 1 98.19 90 ARG A O 1
ATOM 694 N N . GLY A 1 91 ? -5.094 9.688 15.219 1 98.25 91 GLY A N 1
ATOM 695 C CA . GLY A 1 91 ? -6 8.547 15.18 1 98.25 91 GLY A CA 1
ATOM 696 C C . GLY A 1 91 ? -6.348 8.008 16.547 1 98.25 91 GLY A C 1
ATOM 697 O O . GLY A 1 91 ? -5.543 8.102 17.484 1 98.25 91 GLY A O 1
ATOM 698 N N . THR A 1 92 ? -7.59 7.539 16.672 1 97.44 92 THR A N 1
ATOM 699 C CA . THR A 1 92 ? -8.07 6.758 17.797 1 97.44 92 THR A CA 1
ATOM 700 C C . THR A 1 92 ? -8.641 5.426 17.344 1 97.44 92 THR A C 1
ATOM 702 O O . THR A 1 92 ? -9.859 5.297 17.156 1 97.44 92 THR A O 1
ATOM 705 N N . PRO A 1 93 ? -7.758 4.418 17.234 1 96.69 93 PRO A N 1
ATOM 706 C CA . PRO A 1 93 ? -8.188 3.137 16.656 1 96.69 93 PRO A CA 1
ATOM 707 C C . PRO A 1 93 ? -9.438 2.582 17.328 1 96.69 93 PRO A C 1
ATOM 709 O O . PRO A 1 93 ? -10.312 2.027 16.656 1 96.69 93 PRO A O 1
ATOM 712 N N . ALA A 1 94 ? -9.555 2.754 18.578 1 95.12 94 ALA A N 1
ATOM 713 C CA . ALA A 1 94 ? -10.719 2.254 19.312 1 95.12 94 ALA A CA 1
ATOM 714 C C . ALA A 1 94 ? -12.008 2.865 18.781 1 95.12 94 ALA A C 1
ATOM 716 O O . ALA A 1 94 ? -13.086 2.271 18.922 1 95.12 94 ALA A O 1
ATOM 717 N N . ARG A 1 95 ? -11.914 3.996 18.25 1 9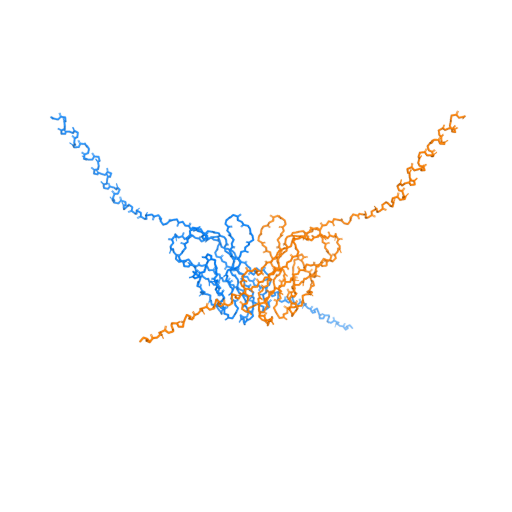6.69 95 ARG A N 1
ATOM 718 C CA . ARG A 1 95 ? -13.078 4.688 17.688 1 96.69 95 ARG A CA 1
ATOM 719 C C . ARG A 1 95 ? -13.062 4.633 16.156 1 96.69 95 ARG A C 1
ATOM 721 O O . ARG A 1 95 ? -13.672 5.477 15.5 1 96.69 95 ARG A O 1
ATOM 728 N N . SER A 1 96 ? -12.289 3.762 15.586 1 97.5 96 SER A N 1
ATOM 729 C CA . SER A 1 96 ? -12.203 3.51 14.148 1 97.5 96 SER A CA 1
ATOM 730 C C . SER A 1 96 ? -11.695 4.738 13.398 1 97.5 96 SER A C 1
ATOM 732 O O . SER A 1 96 ? -12.195 5.066 12.32 1 97.5 96 SER A O 1
ATOM 734 N N . ASP A 1 97 ? -10.812 5.434 14.078 1 98.56 97 ASP A N 1
ATOM 735 C CA . ASP A 1 97 ? -10.219 6.641 13.523 1 98.56 97 ASP A CA 1
ATOM 736 C C . ASP A 1 97 ? -8.719 6.457 13.289 1 98.56 97 ASP A C 1
ATOM 738 O O . ASP A 1 97 ? -7.98 6.098 14.203 1 98.56 97 ASP A O 1
ATOM 742 N N . ALA A 1 98 ? -8.312 6.688 12.039 1 98.75 98 ALA A N 1
ATOM 743 C CA . ALA A 1 98 ? -6.914 6.531 11.648 1 98.75 98 ALA A CA 1
ATOM 744 C C . ALA A 1 98 ? -6.367 7.812 11.023 1 98.75 98 ALA A C 1
ATOM 746 O O . ALA A 1 98 ? -5.566 7.766 10.086 1 98.75 98 ALA A O 1
ATOM 747 N N . SER A 1 99 ? -6.695 8.93 11.539 1 98.81 99 SER A N 1
ATOM 748 C CA . SER A 1 99 ? -6.391 10.234 10.953 1 98.81 99 SER A CA 1
ATOM 749 C C . SER A 1 99 ? -5 10.711 11.359 1 98.81 99 SER A C 1
ATOM 751 O O . SER A 1 99 ? -4.473 10.289 12.391 1 98.81 99 SER A O 1
ATOM 753 N N . ILE A 1 100 ? -4.445 11.547 10.523 1 98.81 100 ILE A N 1
ATOM 754 C CA . ILE A 1 100 ? -3.207 12.25 10.844 1 98.81 100 ILE A CA 1
ATOM 755 C C . ILE A 1 100 ? -3.354 13.734 10.508 1 98.81 100 ILE A C 1
ATOM 757 O O . ILE A 1 100 ? -4.312 14.133 9.844 1 98.81 100 ILE A O 1
ATOM 761 N N . SER A 1 101 ? -2.461 14.5 11.086 1 98.69 101 SER A N 1
ATOM 762 C CA . SER A 1 101 ? -2.383 15.906 10.703 1 98.69 101 SER A CA 1
ATOM 763 C C . SER A 1 101 ? -1.028 16.234 10.086 1 98.69 101 SER A C 1
ATOM 765 O O . SER A 1 101 ? -0 15.703 10.516 1 98.69 101 SER A O 1
ATOM 767 N N . LEU A 1 102 ? -1.02 17 9.07 1 98.62 102 LEU A N 1
ATOM 768 C CA . LEU A 1 102 ? 0.162 17.547 8.414 1 98.62 102 LEU A CA 1
ATOM 769 C C . LEU A 1 102 ? 0.328 19.031 8.75 1 98.62 102 LEU A C 1
ATOM 771 O O . LEU A 1 102 ? -0.503 19.844 8.367 1 98.62 102 LEU A O 1
ATOM 775 N N . VAL A 1 103 ? 1.364 19.312 9.5 1 98.31 103 VAL A N 1
ATOM 776 C CA . VAL A 1 103 ? 1.596 20.672 9.938 1 98.31 103 VAL A CA 1
ATOM 777 C C . VAL A 1 103 ? 2.398 21.438 8.883 1 98.31 103 VAL A C 1
ATOM 779 O O . VAL A 1 103 ? 3.246 20.844 8.203 1 98.31 103 VAL A O 1
ATOM 782 N N . ASN A 1 104 ? 2.074 22.719 8.688 1 97.56 104 ASN A N 1
ATOM 783 C CA . ASN A 1 104 ? 2.787 23.609 7.789 1 97.56 104 ASN A CA 1
ATOM 784 C C . ASN A 1 104 ? 2.754 23.109 6.348 1 97.56 104 ASN A C 1
ATOM 786 O O . ASN A 1 104 ? 3.803 22.859 5.746 1 97.56 104 ASN A O 1
ATOM 790 N N . ALA A 1 105 ? 1.585 23.094 5.832 1 97.81 105 ALA A N 1
ATOM 791 C CA . ALA A 1 105 ? 1.387 22.641 4.461 1 97.81 105 ALA A CA 1
ATOM 792 C C . ALA A 1 105 ? 2.145 23.531 3.475 1 97.81 105 ALA A C 1
ATOM 794 O O . ALA A 1 105 ? 2.168 24.75 3.623 1 97.81 105 ALA A O 1
ATOM 795 N N . THR A 1 106 ? 2.848 22.922 2.484 1 97.44 106 THR A N 1
ATOM 796 C CA . THR A 1 106 ? 3.557 23.625 1.424 1 97.44 106 THR A CA 1
ATOM 797 C C . THR A 1 106 ? 3.088 23.141 0.051 1 97.44 106 THR A C 1
ATOM 799 O O . THR A 1 106 ? 2.363 22.156 -0.054 1 97.44 106 THR A O 1
ATOM 802 N N . LEU A 1 107 ? 3.559 23.781 -0.979 1 96.62 107 LEU A N 1
ATOM 803 C CA . LEU A 1 107 ? 3.182 23.406 -2.338 1 96.62 107 LEU A CA 1
ATOM 804 C C . LEU A 1 107 ? 3.752 22.047 -2.707 1 96.62 107 LEU A C 1
ATOM 806 O O . LEU A 1 107 ? 3.23 21.375 -3.598 1 96.62 107 LEU A O 1
ATOM 810 N N . ASN A 1 108 ? 4.781 21.641 -2.023 1 96.88 108 ASN A N 1
ATOM 811 C CA . ASN A 1 108 ? 5.414 20.344 -2.283 1 96.88 108 ASN A CA 1
ATOM 812 C C . ASN A 1 108 ? 4.594 19.203 -1.712 1 96.88 108 ASN A C 1
ATOM 814 O O . ASN A 1 108 ? 4.895 18.031 -1.964 1 96.88 108 ASN A O 1
ATOM 818 N N . ASP A 1 109 ? 3.574 19.594 -1.013 1 98.19 109 ASP A N 1
ATOM 819 C CA . ASP A 1 109 ? 2.758 18.562 -0.378 1 98.19 109 ASP A CA 1
ATOM 820 C C . ASP A 1 109 ? 1.587 18.156 -1.271 1 98.19 109 ASP A C 1
ATOM 822 O O . ASP A 1 109 ? 0.824 17.25 -0.934 1 98.19 109 ASP A O 1
ATOM 826 N N . ASN A 1 110 ? 1.449 18.797 -2.41 1 98.12 110 ASN A N 1
ATOM 827 C CA . ASN A 1 110 ? 0.416 18.406 -3.363 1 98.12 110 ASN A CA 1
ATOM 828 C C . ASN A 1 110 ? 0.58 16.953 -3.805 1 98.12 110 ASN A C 1
ATOM 830 O O . ASN A 1 110 ? 1.691 16.516 -4.102 1 98.12 110 ASN A O 1
ATOM 834 N N . GLY A 1 111 ? -0.534 16.297 -3.82 1 98 111 GLY A N 1
ATOM 835 C CA . GLY A 1 111 ? -0.48 14.914 -4.273 1 98 111 GLY A CA 1
ATOM 836 C C . GLY A 1 111 ? -1.58 14.055 -3.686 1 98 111 GLY A C 1
ATOM 837 O O . GLY A 1 111 ? -2.58 14.57 -3.184 1 98 111 GLY A O 1
ATOM 838 N N . THR A 1 112 ? -1.422 12.727 -3.881 1 97.38 112 THR A N 1
ATOM 839 C CA . THR A 1 112 ? -2.418 11.773 -3.41 1 97.38 112 THR A CA 1
ATOM 840 C C . THR A 1 112 ? -1.927 11.055 -2.158 1 97.38 112 THR A C 1
ATOM 842 O O . THR A 1 112 ? -0.824 10.5 -2.143 1 97.38 112 THR A O 1
ATOM 845 N N . TYR A 1 113 ? -2.73 11.133 -1.191 1 98.19 113 TYR A N 1
ATOM 846 C CA . TYR A 1 113 ? -2.457 10.445 0.066 1 98.19 113 TYR A CA 1
ATOM 847 C C . TYR A 1 113 ? -3.359 9.234 0.232 1 98.19 113 TYR A C 1
ATOM 849 O O . TYR A 1 113 ? -4.566 9.305 -0.014 1 98.19 113 TYR A O 1
ATOM 857 N N . THR A 1 114 ? -2.746 8.07 0.625 1 97.25 114 THR A N 1
ATOM 858 C CA . THR A 1 114 ? -3.514 6.836 0.77 1 97.25 114 THR A CA 1
ATOM 859 C C . THR A 1 114 ? -3.473 6.344 2.213 1 97.25 114 THR A C 1
ATOM 861 O O . THR A 1 114 ? -2.398 6.219 2.803 1 97.25 114 THR A O 1
ATOM 864 N N . CYS A 1 115 ? -4.617 6.16 2.75 1 98.56 115 CYS A N 1
ATOM 865 C CA . CYS A 1 115 ? -4.777 5.555 4.066 1 98.56 115 CYS A CA 1
ATOM 866 C C . CYS A 1 115 ? -5.145 4.082 3.949 1 98.56 115 CYS A C 1
ATOM 868 O O . CYS A 1 115 ? -6.133 3.732 3.303 1 98.56 115 CYS A O 1
ATOM 870 N N . SER A 1 116 ? -4.301 3.199 4.52 1 97.44 116 SER A N 1
ATOM 871 C CA . SER A 1 116 ? -4.555 1.762 4.527 1 97.44 116 SER A CA 1
ATOM 872 C C . SER A 1 116 ? -4.66 1.226 5.953 1 97.44 116 SER A C 1
ATOM 874 O O . SER A 1 116 ? -3.785 1.479 6.781 1 97.44 116 SER A O 1
ATOM 876 N N . VAL A 1 117 ? -5.723 0.474 6.188 1 97.62 117 VAL A N 1
ATOM 877 C CA . VAL A 1 117 ? -5.949 -0.078 7.52 1 97.62 117 VAL A CA 1
ATOM 878 C C . VAL A 1 117 ? -6.176 -1.585 7.426 1 97.62 117 VAL A C 1
ATOM 880 O O . VAL A 1 117 ? -6.891 -2.057 6.535 1 97.62 117 VAL A O 1
ATOM 883 N N . ARG A 1 118 ? -5.469 -2.305 8.266 1 95.88 118 ARG A N 1
ATOM 884 C CA . ARG A 1 118 ? -5.703 -3.732 8.445 1 95.88 118 ARG A CA 1
ATOM 885 C C . ARG A 1 118 ? -6.059 -4.047 9.898 1 95.88 118 ARG A C 1
ATOM 887 O O . ARG A 1 118 ? -5.414 -3.545 10.82 1 95.88 118 ARG A O 1
ATOM 894 N N . ASN A 1 119 ? -7.121 -4.785 10.055 1 95.44 119 ASN A N 1
ATOM 895 C CA . ASN A 1 119 ? -7.551 -5.23 11.375 1 95.44 119 ASN A CA 1
ATOM 896 C C . ASN A 1 119 ? -7.891 -6.715 11.383 1 95.44 119 ASN A C 1
ATOM 898 O O . ASN A 1 119 ? -9.062 -7.09 11.453 1 95.44 119 ASN A O 1
ATOM 902 N N . PRO A 1 120 ? -6.848 -7.516 11.438 1 92.62 120 PRO A N 1
ATOM 903 C CA . PRO A 1 120 ? -7.117 -8.953 11.391 1 92.62 120 PRO A CA 1
ATOM 904 C C . PRO A 1 120 ? -8.133 -9.391 12.445 1 92.62 120 PRO A C 1
ATOM 906 O O . PRO A 1 120 ? -8.062 -8.961 13.594 1 92.62 120 PRO A O 1
ATOM 909 N N . PRO A 1 121 ? -9.078 -10.211 11.906 1 93.12 121 PRO A N 1
ATOM 910 C CA . PRO A 1 121 ? -9.086 -10.938 10.633 1 93.12 121 PRO A CA 1
ATOM 911 C C . PRO A 1 121 ? -9.664 -10.117 9.484 1 93.12 121 PRO A C 1
ATOM 913 O O . PRO A 1 121 ? -9.688 -10.578 8.344 1 93.12 121 PRO A O 1
ATOM 916 N N . ASP A 1 122 ? -10.109 -8.914 9.727 1 93.5 122 ASP A N 1
ATOM 917 C CA . ASP A 1 122 ? -10.688 -8.07 8.68 1 93.5 122 ASP A CA 1
ATOM 918 C C . ASP A 1 122 ? -9.586 -7.383 7.871 1 93.5 122 ASP A C 1
ATOM 920 O O . ASP A 1 122 ? -9.102 -6.316 8.258 1 93.5 122 ASP A O 1
ATOM 924 N N . VAL A 1 123 ? -9.203 -8.023 6.762 1 93.06 123 VAL A N 1
ATOM 925 C CA . VAL A 1 123 ? -8.055 -7.508 6.027 1 93.06 123 VAL A CA 1
ATOM 926 C C . VAL A 1 123 ? -8.398 -7.395 4.543 1 93.06 123 VAL A C 1
ATOM 928 O O . VAL A 1 123 ? -7.621 -6.855 3.756 1 93.06 123 VAL A O 1
ATOM 931 N N . HIS A 1 124 ? -9.5 -7.902 4.156 1 88.94 124 HIS A N 1
ATOM 932 C CA . HIS A 1 124 ? -9.945 -7.859 2.768 1 88.94 124 HIS A CA 1
ATOM 933 C C . HIS A 1 124 ? -11.055 -6.836 2.574 1 88.94 124 HIS A C 1
ATOM 935 O O . HIS A 1 124 ? -11.336 -6.043 3.477 1 88.94 124 HIS A O 1
ATOM 941 N N . GLY A 1 125 ? -11.547 -6.707 1.348 1 88.38 125 GLY A N 1
ATOM 942 C CA . GLY A 1 125 ? -12.523 -5.684 1.024 1 88.38 125 GLY A CA 1
ATOM 943 C C . GLY A 1 125 ? -11.898 -4.418 0.468 1 88.38 125 GLY A C 1
ATOM 944 O O . GLY A 1 125 ? -11.297 -4.438 -0.604 1 88.38 125 GLY A O 1
ATOM 945 N N . SER A 1 126 ? -12.148 -3.301 1.211 1 91.38 126 SER A N 1
ATOM 946 C CA . SER A 1 126 ? -11.555 -2.023 0.823 1 91.38 126 SER A CA 1
ATOM 947 C C . SER A 1 126 ? -10.68 -1.462 1.936 1 91.38 126 SER A C 1
ATOM 949 O O . SER A 1 126 ? -11.039 -0.478 2.584 1 91.38 126 SER A O 1
ATOM 951 N N . PRO A 1 127 ? -9.586 -2.092 2.078 1 95.12 127 PRO A N 1
ATOM 952 C CA . PRO A 1 127 ? -8.734 -1.718 3.207 1 95.12 127 PRO A CA 1
ATOM 953 C C . PRO A 1 127 ? -7.949 -0.433 2.953 1 95.12 127 PRO A C 1
ATOM 955 O O . PRO A 1 127 ? -7.148 -0.017 3.795 1 95.12 127 PRO A O 1
ATOM 958 N N . SER A 1 128 ? -8.117 0.218 1.763 1 95.88 128 SER A N 1
ATOM 959 C CA . SER A 1 128 ? -7.406 1.455 1.448 1 95.88 128 SER A CA 1
ATOM 960 C C . SER A 1 128 ? -8.352 2.494 0.85 1 95.88 128 SER A C 1
ATOM 962 O O . SER A 1 128 ? -9.344 2.145 0.211 1 95.88 128 SER A O 1
ATOM 964 N N . SER A 1 129 ? -8.078 3.758 1.122 1 96.75 129 SER A N 1
ATOM 965 C CA . SER A 1 129 ? -8.773 4.902 0.547 1 96.75 129 SER A CA 1
ATOM 966 C C . SER A 1 129 ? -7.824 6.07 0.308 1 96.75 129 SER A C 1
ATOM 968 O O . SER A 1 129 ? -6.734 6.117 0.879 1 96.75 129 SER A O 1
ATOM 970 N N . HIS A 1 130 ? -8.188 6.953 -0.606 1 96.5 130 HIS A N 1
ATOM 971 C CA . HIS A 1 130 ? -7.207 7.969 -0.973 1 96.5 130 HIS A CA 1
ATOM 972 C C . HIS A 1 130 ? -7.824 9.359 -0.958 1 96.5 130 HIS A C 1
ATOM 974 O O . HIS A 1 130 ? -9.023 9.516 -1.193 1 96.5 130 HIS A O 1
ATOM 980 N N . THR A 1 131 ? -7.082 10.352 -0.708 1 98.06 131 THR A N 1
ATOM 981 C CA . THR A 1 131 ? -7.441 11.766 -0.704 1 98.06 131 THR A CA 1
ATOM 982 C C . THR A 1 131 ? -6.457 12.578 -1.547 1 98.06 131 THR A C 1
ATOM 984 O O . THR A 1 131 ? -5.242 12.398 -1.437 1 98.06 131 THR A O 1
ATOM 987 N N . LEU A 1 132 ? -6.938 13.352 -2.441 1 98.12 132 LEU A N 1
ATOM 988 C CA . LEU A 1 132 ? -6.105 14.281 -3.189 1 98.12 132 LEU A CA 1
ATOM 989 C C . LEU A 1 132 ? -5.965 15.602 -2.443 1 98.12 132 LEU A C 1
ATOM 991 O O . LEU A 1 132 ? -6.949 16.328 -2.254 1 98.12 132 LEU A O 1
ATOM 995 N N . LEU A 1 133 ? -4.801 15.93 -2.035 1 98.56 133 LEU A N 1
ATOM 996 C CA . LEU A 1 133 ? -4.543 17.188 -1.34 1 98.56 133 LEU A CA 1
ATOM 997 C C . LEU A 1 133 ? -4.031 18.25 -2.309 1 98.56 133 LEU A C 1
ATOM 999 O O . LEU A 1 133 ? -3.059 18.016 -3.031 1 98.56 133 LEU A O 1
ATOM 1003 N N . THR A 1 134 ? -4.676 19.375 -2.346 1 98.06 134 THR A N 1
ATOM 1004 C CA . THR A 1 134 ? -4.258 20.531 -3.131 1 98.06 134 THR A CA 1
ATOM 1005 C C . THR A 1 134 ? -3.941 21.719 -2.221 1 98.06 134 THR A C 1
ATOM 1007 O O . THR A 1 134 ? -4.82 22.219 -1.517 1 98.06 134 THR A O 1
ATOM 1010 N N . VAL A 1 135 ? -2.748 22.094 -2.281 1 97.5 135 VAL A N 1
ATOM 1011 C CA . VAL A 1 135 ? -2.303 23.234 -1.478 1 97.5 135 VAL A CA 1
ATOM 1012 C C . VAL A 1 135 ? -2.125 24.453 -2.369 1 97.5 135 VAL A C 1
ATOM 1014 O O . VAL A 1 135 ? -1.433 24.406 -3.387 1 97.5 135 VAL A O 1
ATOM 1017 N N . THR A 1 136 ? -2.66 25.578 -2.01 1 94.94 136 THR A N 1
ATOM 1018 C CA . THR A 1 136 ? -2.562 26.828 -2.768 1 94.94 136 THR A CA 1
ATOM 1019 C C . THR A 1 136 ? -1.869 27.906 -1.946 1 94.94 136 THR A C 1
ATOM 1021 O O . THR A 1 136 ? -1.88 27.859 -0.714 1 94.94 136 THR A O 1
ATOM 1024 N N . PRO A 1 137 ? -1.123 28.906 -2.691 1 92 137 PRO A N 1
ATOM 1025 C CA . PRO A 1 137 ? -0.536 30.016 -1.956 1 92 137 PRO A CA 1
ATOM 1026 C C . PRO A 1 137 ? -1.582 30.859 -1.231 1 92 137 PRO A C 1
ATOM 1028 O O . PRO A 1 137 ? -2.721 30.969 -1.692 1 92 137 PRO A O 1
ATOM 1031 N N . LYS A 1 138 ? -1.231 31.312 -0.046 1 84.69 138 LYS A N 1
ATOM 1032 C CA . LYS A 1 138 ? -2.145 32.156 0.706 1 84.69 138 LYS A CA 1
ATOM 1033 C C . LYS A 1 138 ? -2.48 33.438 -0.076 1 84.69 138 LYS A C 1
ATOM 1035 O O . LYS A 1 138 ? -1.586 34.125 -0.575 1 84.69 138 LYS A O 1
ATOM 1040 N N . ALA A 1 139 ? -3.662 33.5 -0.781 1 70.81 139 ALA A N 1
ATOM 1041 C CA . ALA A 1 139 ? -4.031 34.75 -1.438 1 70.81 139 ALA A CA 1
ATOM 1042 C C . ALA A 1 139 ? -4.02 35.906 -0.45 1 70.81 139 ALA A C 1
ATOM 1044 O O . ALA A 1 139 ? -4.453 35.75 0.694 1 70.81 139 ALA A O 1
ATOM 1045 N N . PRO A 1 140 ? -3.135 36.812 -0.759 1 61.47 140 PRO A N 1
ATOM 1046 C CA . PRO A 1 140 ? -3.311 38 0.076 1 61.47 140 PRO A CA 1
ATOM 1047 C C . PRO A 1 140 ? -4.777 38.406 0.249 1 61.47 140 PRO A C 1
ATOM 1049 O O . PRO A 1 140 ? -5.539 38.375 -0.721 1 61.47 140 PRO A O 1
ATOM 1052 N N . SER A 1 141 ? -5.41 37.688 1.234 1 55.09 141 SER A N 1
ATOM 1053 C CA . SER A 1 141 ? -6.762 38.188 1.479 1 55.09 141 SER A CA 1
ATOM 1054 C C . SER A 1 141 ? -6.852 39.688 1.271 1 55.09 141 SER A C 1
ATOM 1056 O O . SER A 1 141 ? -6.559 40.469 2.184 1 55.09 141 SER A O 1
ATOM 1058 N N . ILE A 1 142 ? -6.301 40.156 0.201 1 55.81 142 ILE A N 1
ATOM 1059 C CA . ILE A 1 142 ? -6.68 41.562 0.053 1 55.81 142 ILE A CA 1
ATOM 1060 C C . ILE A 1 142 ? -8.203 41.688 0.041 1 55.81 142 ILE A C 1
ATOM 1062 O O . ILE A 1 142 ? -8.859 41.25 -0.917 1 55.81 142 ILE A O 1
ATOM 1066 N N . ARG A 1 143 ? -8.766 41.312 1.032 1 55.28 143 ARG A N 1
ATOM 1067 C CA . ARG A 1 143 ? -10.188 41.625 1.174 1 55.28 143 ARG A CA 1
ATOM 1068 C C . ARG A 1 143 ? -10.461 43.094 0.852 1 55.28 143 ARG A C 1
ATOM 1070 O O . ARG A 1 143 ? -10.125 43.969 1.637 1 55.28 143 ARG A O 1
ATOM 1077 N N . PHE A 1 144 ? -10.414 43.438 -0.344 1 60.25 144 PHE A N 1
ATOM 1078 C CA . PHE A 1 144 ? -10.922 44.781 -0.624 1 60.25 144 PHE A CA 1
ATOM 1079 C C . PHE A 1 144 ? -12.359 44.906 -0.142 1 60.25 144 PHE A C 1
ATOM 1081 O O . PHE A 1 144 ? -13.227 44.125 -0.504 1 60.25 144 PHE A O 1
ATOM 1088 N N . SER A 1 145 ? -12.445 45.344 0.941 1 62.44 145 SER A N 1
ATOM 1089 C CA . SER A 1 145 ? -13.805 45.625 1.397 1 62.44 145 SER A CA 1
ATOM 1090 C C . SER A 1 145 ? -14.641 46.25 0.298 1 62.44 145 SER A C 1
ATOM 1092 O O . SER A 1 145 ? -14.164 47.156 -0.422 1 62.44 145 SER A O 1
ATOM 1094 N N . ASP A 1 146 ? -15.648 45.625 -0.065 1 72.44 146 ASP A N 1
ATOM 1095 C CA . ASP A 1 146 ? -16.625 46.156 -0.997 1 72.44 146 ASP A CA 1
ATOM 1096 C C . ASP A 1 146 ? -16.781 47.656 -0.806 1 72.44 146 ASP A C 1
ATOM 1098 O O . ASP A 1 146 ? -16.922 48.406 -1.779 1 72.44 146 ASP A O 1
ATOM 1102 N N . VAL A 1 147 ? -16.609 48.094 0.406 1 78.62 147 VAL A N 1
ATOM 1103 C CA . VAL A 1 147 ? -16.781 49.5 0.742 1 78.62 147 VAL A CA 1
ATOM 1104 C C . VAL A 1 147 ? -15.625 50.312 0.171 1 78.62 147 VAL A C 1
ATOM 1106 O O . VAL A 1 147 ? -15.828 51.406 -0.353 1 78.62 147 VAL A O 1
ATOM 1109 N N . THR A 1 148 ? -14.445 49.625 0.168 1 78.56 148 THR A N 1
ATOM 1110 C CA . THR A 1 148 ? -13.305 50.375 -0.343 1 78.56 148 THR A CA 1
ATOM 1111 C C . THR A 1 148 ? -13.367 50.5 -1.862 1 78.56 148 THR A C 1
ATOM 1113 O O . THR A 1 148 ? -13.062 51.562 -2.42 1 78.56 148 THR A O 1
ATOM 1116 N N . VAL A 1 149 ? -13.883 49.531 -2.41 1 81.31 149 VAL A N 1
ATOM 1117 C CA . VAL A 1 149 ? -14.016 49.562 -3.861 1 81.31 149 VAL A CA 1
ATOM 1118 C C . VAL A 1 149 ? -15.109 50.531 -4.262 1 81.31 149 VAL A C 1
ATOM 1120 O O . VAL A 1 149 ? -14.938 51.312 -5.199 1 81.31 149 VAL A O 1
ATOM 1123 N N . LEU A 1 150 ? -16.203 50.562 -3.486 1 82.56 150 LEU A N 1
ATOM 1124 C CA . LEU A 1 150 ? -17.297 51.469 -3.74 1 82.56 150 LEU A CA 1
ATOM 1125 C C . LEU A 1 150 ? -16.859 52.906 -3.5 1 82.56 150 LEU A C 1
ATOM 1127 O O . LEU A 1 150 ? -17.172 53.812 -4.289 1 82.56 150 LEU A O 1
ATOM 1131 N N . LEU A 1 151 ? -16.078 53.156 -2.52 1 84.62 151 LEU A N 1
ATOM 1132 C CA . LEU A 1 151 ? -15.617 54.5 -2.205 1 84.62 151 LEU A CA 1
ATOM 1133 C C . LEU A 1 151 ? -14.664 55 -3.281 1 84.62 151 LEU A C 1
ATOM 1135 O O . LEU A 1 151 ? -14.75 56.188 -3.686 1 84.62 151 LEU A O 1
ATOM 1139 N N . VAL A 1 152 ? -13.938 54.125 -3.867 1 84.56 152 VAL A N 1
ATOM 1140 C CA . VAL A 1 152 ? -13 54.562 -4.902 1 84.56 152 VAL A CA 1
ATOM 1141 C C . VAL A 1 152 ? -13.75 54.844 -6.195 1 84.56 152 VAL A C 1
ATOM 1143 O O . VAL A 1 152 ? -13.453 55.812 -6.887 1 84.56 152 VAL A O 1
ATOM 1146 N N . PHE A 1 153 ? -14.852 54.156 -6.352 1 87.5 153 PHE A N 1
ATOM 1147 C CA . PHE A 1 153 ? -15.617 54.312 -7.582 1 87.5 153 PHE A CA 1
ATOM 1148 C C . PHE A 1 153 ? -16.453 55.594 -7.527 1 87.5 153 PHE A C 1
ATOM 1150 O O . PHE A 1 153 ? -16.688 56.219 -8.555 1 87.5 153 PHE A O 1
ATOM 1157 N N . ILE A 1 154 ? -16.828 55.906 -6.289 1 88 154 ILE A N 1
ATOM 1158 C CA . ILE A 1 154 ? -17.656 57.094 -6.113 1 88 154 ILE A CA 1
ATOM 1159 C C . ILE A 1 154 ? -16.766 58.344 -6.031 1 88 154 ILE A C 1
ATOM 1161 O O . ILE A 1 154 ? -17.047 59.344 -6.672 1 88 154 ILE A O 1
ATOM 1165 N N . LEU A 1 155 ? -15.609 58.188 -5.418 1 88.62 155 LEU A N 1
ATOM 1166 C CA . LEU A 1 155 ? -14.812 59.375 -5.113 1 88.62 155 LEU A CA 1
ATOM 1167 C C . LEU A 1 155 ? -13.852 59.688 -6.254 1 88.62 155 LEU A C 1
ATOM 1169 O O . LEU A 1 155 ? -13.57 60.875 -6.523 1 88.62 155 LEU A O 1
ATOM 1173 N N . LEU A 1 156 ? -13.602 58.719 -6.98 1 89.81 156 LEU A N 1
ATOM 1174 C CA . LEU A 1 156 ? -12.602 58.938 -8.023 1 89.81 156 LEU A CA 1
ATOM 1175 C C . LEU A 1 156 ? -13.18 59.75 -9.172 1 89.81 156 LEU A C 1
ATOM 1177 O O . LEU A 1 156 ? -12.586 60.75 -9.602 1 89.81 156 LEU A O 1
ATOM 1181 N N . PRO A 1 157 ? -14.305 59.406 -9.695 1 89.75 157 PRO A N 1
ATOM 1182 C CA . PRO A 1 157 ? -14.867 60.25 -10.758 1 89.75 157 PRO A CA 1
ATOM 1183 C C . PRO A 1 157 ? -15.188 61.656 -10.273 1 89.75 157 PRO A C 1
ATOM 1185 O O . PRO A 1 157 ? -14.984 62.625 -11.008 1 89.75 157 PRO A O 1
ATOM 1188 N N . SER A 1 158 ? -15.672 61.781 -9.07 1 88.12 158 SER A N 1
ATOM 1189 C CA . SER A 1 158 ? -16.031 63.094 -8.516 1 88.12 158 SER A CA 1
ATOM 1190 C C . SER A 1 158 ? -14.797 64 -8.414 1 88.12 158 SER A C 1
ATOM 1192 O O . SER A 1 158 ? -14.859 65.188 -8.758 1 88.12 158 SER A O 1
ATOM 1194 N N . THR A 1 159 ? -13.656 63.438 -8.227 1 89.69 159 THR A N 1
ATOM 1195 C CA . THR A 1 159 ? -12.422 64.25 -8.102 1 89.69 159 THR A CA 1
ATOM 1196 C C . THR A 1 159 ? -11.883 64.625 -9.477 1 89.69 159 THR A C 1
ATOM 1198 O O . THR A 1 159 ? -11.406 65.688 -9.672 1 89.69 159 THR A O 1
ATOM 1201 N N . ILE A 1 160 ? -12.094 63.781 -10.344 1 89.56 160 ILE A N 1
ATOM 1202 C CA . ILE A 1 160 ? -11.602 64.062 -11.695 1 89.56 160 ILE A CA 1
ATOM 1203 C C . ILE A 1 160 ? -12.43 65.125 -12.344 1 89.56 160 ILE A C 1
ATOM 1205 O O . ILE A 1 160 ? -11.883 66.062 -12.945 1 89.56 160 ILE A O 1
ATOM 1209 N N . ILE A 1 161 ? -13.742 65.062 -12.133 1 89.31 161 ILE A N 1
ATOM 1210 C CA . ILE A 1 161 ? -14.648 66.062 -12.711 1 89.31 161 ILE A CA 1
ATOM 1211 C C . ILE A 1 161 ? -14.367 67.438 -12.094 1 89.31 161 ILE A C 1
ATOM 1213 O O . ILE A 1 161 ? -14.281 68.438 -12.812 1 89.31 161 ILE A O 1
ATOM 1217 N N . THR A 1 162 ? -14.109 67.438 -10.891 1 90.19 162 THR A N 1
ATOM 1218 C CA . THR A 1 162 ? -13.859 68.75 -10.219 1 90.19 162 THR A CA 1
ATOM 1219 C C . THR A 1 162 ? -12.531 69.312 -10.664 1 90.19 162 THR A C 1
ATOM 1221 O O . THR A 1 162 ? -12.43 70.562 -10.867 1 90.19 162 THR A O 1
ATOM 1224 N N . PHE A 1 163 ? -11.695 68.625 -11 1 89.5 163 PHE A N 1
ATOM 1225 C CA . PHE A 1 163 ? -10.391 69.125 -11.422 1 89.5 163 PHE A CA 1
ATOM 1226 C C . PHE A 1 163 ? -10.445 69.625 -12.859 1 89.5 163 PHE A C 1
ATOM 1228 O O . PHE A 1 163 ? -9.82 70.625 -13.195 1 89.5 163 PHE A O 1
ATOM 1235 N N . PHE A 1 164 ? -11.172 69.062 -13.586 1 88.69 164 PHE A N 1
ATOM 1236 C CA . PHE A 1 164 ? -11.328 69.5 -14.977 1 88.69 164 PHE A CA 1
ATOM 1237 C C . PHE A 1 164 ? -12.094 70.812 -15.055 1 88.69 164 PHE A C 1
ATOM 1239 O O . PHE A 1 164 ? -11.758 71.688 -15.859 1 88.69 164 PHE A O 1
ATOM 1246 N N . LEU A 1 165 ? -13.039 70.938 -14.227 1 89.31 165 LEU A N 1
ATOM 1247 C CA . LEU A 1 165 ? -13.867 72.125 -14.242 1 89.31 165 LEU A CA 1
ATOM 1248 C C . LEU A 1 165 ? -13.094 73.312 -13.688 1 89.31 165 LEU A C 1
ATOM 1250 O O . LEU A 1 165 ? -13.242 74.438 -14.172 1 89.31 165 LEU A O 1
ATOM 1254 N N . LEU A 1 166 ? -12.188 73.062 -12.961 1 89.5 166 LEU A N 1
ATOM 1255 C CA . LEU A 1 166 ? -11.383 74.125 -12.398 1 89.5 166 LEU A CA 1
ATOM 1256 C C . LEU A 1 166 ? -10.289 74.562 -13.375 1 89.5 166 LEU A C 1
ATOM 1258 O O . LEU A 1 166 ? -9.914 75.75 -13.406 1 89.5 166 LEU A O 1
ATOM 1262 N N . GLY A 1 167 ? -9.883 73.688 -14.102 1 82.62 167 GLY A N 1
ATOM 1263 C CA . GLY A 1 167 ? -8.867 74.062 -15.078 1 82.62 167 GLY A CA 1
ATOM 1264 C C . GLY A 1 167 ? -9.422 74.812 -16.281 1 82.62 167 GLY A C 1
ATOM 1265 O O . GLY A 1 167 ? -8.695 75.5 -16.984 1 82.62 167 GLY A O 1
ATOM 1266 N N . ARG A 1 168 ? -10.633 74.562 -16.578 1 77.75 168 ARG A N 1
ATOM 1267 C CA . ARG A 1 168 ? -11.234 75.25 -17.734 1 77.75 168 ARG A CA 1
ATOM 1268 C C . ARG A 1 168 ? -11.711 76.625 -17.359 1 77.75 168 ARG A C 1
ATOM 1270 O O . ARG A 1 168 ? -11.961 77.5 -18.234 1 77.75 168 ARG A O 1
ATOM 1277 N N . MET A 1 169 ? -11.508 77.062 -16.141 1 61.38 169 MET A N 1
ATOM 1278 C CA . MET A 1 169 ? -11.734 78.5 -15.836 1 61.38 169 MET A CA 1
ATOM 1279 C C . MET A 1 169 ? -10.414 79.25 -15.836 1 61.38 169 MET A C 1
ATOM 1281 O O . MET A 1 169 ? -9.383 78.75 -15.445 1 61.38 169 MET A O 1
ATOM 1285 N N . PRO B 1 1 ? 45.844 25.469 34.219 1 45.97 1 PRO B N 1
ATOM 1286 C CA . PRO B 1 1 ? 45.531 25.047 32.875 1 45.97 1 PRO B CA 1
ATOM 1287 C C . PRO B 1 1 ? 44.656 23.781 32.844 1 45.97 1 PRO B C 1
ATOM 1289 O O . PRO B 1 1 ? 45.156 22.688 33.125 1 45.97 1 PRO B O 1
ATOM 1292 N N . LEU B 1 2 ? 43.438 23.781 33.5 1 49.09 2 LEU B N 1
ATOM 1293 C CA . LEU B 1 2 ? 42.469 22.703 33.562 1 49.09 2 LEU B CA 1
ATOM 1294 C C . LEU B 1 2 ? 41.938 22.375 32.188 1 49.09 2 LEU B C 1
ATOM 1296 O O . LEU B 1 2 ? 41.469 23.25 31.469 1 49.09 2 LEU B O 1
ATOM 1300 N N . LEU B 1 3 ? 42.531 21.359 31.484 1 53.59 3 LEU B N 1
ATOM 1301 C CA . LEU B 1 3 ? 42.094 20.75 30.234 1 53.59 3 LEU B CA 1
ATOM 1302 C C . LEU B 1 3 ? 40.625 20.328 30.312 1 53.59 3 LEU B C 1
ATOM 1304 O O . LEU B 1 3 ? 40.281 19.438 31.078 1 53.59 3 LEU B O 1
ATOM 1308 N N . SER B 1 4 ? 39.656 21.172 30.125 1 56.88 4 SER B N 1
ATOM 1309 C CA . SER B 1 4 ? 38.219 20.828 29.969 1 56.88 4 SER B CA 1
ATOM 1310 C C . SER B 1 4 ? 38.031 19.844 28.828 1 56.88 4 SER B C 1
ATOM 1312 O O . SER B 1 4 ? 38.281 20.156 27.656 1 56.88 4 SER B O 1
ATOM 1314 N N . ILE B 1 5 ? 38.188 18.547 29.109 1 52.72 5 ILE B N 1
ATOM 1315 C CA . ILE B 1 5 ? 37.812 17.531 28.141 1 52.72 5 ILE B CA 1
ATOM 1316 C C . ILE B 1 5 ? 36.312 17.688 27.781 1 52.72 5 ILE B C 1
ATOM 1318 O O . ILE B 1 5 ? 35.469 17.531 28.656 1 52.72 5 ILE B O 1
ATOM 1322 N N . ARG B 1 6 ? 36 18.609 26.875 1 53.34 6 ARG B N 1
ATOM 1323 C CA . ARG B 1 6 ? 34.656 18.625 26.312 1 53.34 6 ARG B CA 1
ATOM 1324 C C . ARG B 1 6 ? 34.312 17.25 25.734 1 53.34 6 ARG B C 1
ATOM 1326 O O . ARG B 1 6 ? 35 16.734 24.859 1 53.34 6 ARG B O 1
ATOM 1333 N N . PHE B 1 7 ? 33.594 16.344 26.469 1 50.09 7 PHE B N 1
ATOM 1334 C CA . PHE B 1 7 ? 33 15.125 25.969 1 50.09 7 PHE B CA 1
ATOM 1335 C C . PHE B 1 7 ? 32.094 15.406 24.781 1 50.09 7 PHE B C 1
ATOM 1337 O O . PHE B 1 7 ? 31.062 16.078 24.922 1 50.09 7 PHE B O 1
ATOM 1344 N N . LEU B 1 8 ? 32.688 15.523 23.578 1 49.72 8 LEU B N 1
ATOM 1345 C CA . LEU B 1 8 ? 31.828 15.469 22.391 1 49.72 8 LEU B CA 1
ATOM 1346 C C . LEU B 1 8 ? 30.906 14.25 22.438 1 49.72 8 LEU B C 1
ATOM 1348 O O . LEU B 1 8 ? 31.391 13.109 22.406 1 49.72 8 LEU B O 1
ATOM 1352 N N . SER B 1 9 ? 29.859 14.25 23.219 1 49.78 9 SER B N 1
ATOM 1353 C CA . SER B 1 9 ? 28.828 13.219 23.047 1 49.78 9 SER B CA 1
ATOM 1354 C C . SER B 1 9 ? 28.484 13.047 21.562 1 49.78 9 SER B C 1
ATOM 1356 O O . SER B 1 9 ? 27.938 13.953 20.938 1 49.78 9 SER B O 1
ATOM 1358 N N . GLY B 1 10 ? 29.312 12.398 20.797 1 49.91 10 GLY B N 1
ATOM 1359 C CA . GLY B 1 10 ? 28.859 11.992 19.469 1 49.91 10 GLY B CA 1
ATOM 1360 C C . GLY B 1 10 ? 27.453 11.422 19.469 1 49.91 10 GLY B C 1
ATOM 1361 O O . GLY B 1 10 ? 27.172 10.438 20.156 1 49.91 10 GLY B O 1
ATOM 1362 N N . THR B 1 11 ? 26.422 12.164 19.312 1 51.88 11 THR B N 1
ATOM 1363 C CA . THR B 1 11 ? 25.078 11.648 19.047 1 51.88 11 THR B CA 1
ATOM 1364 C C . THR B 1 11 ? 25.125 10.547 17.984 1 51.88 11 THR B C 1
ATOM 1366 O O . THR B 1 11 ? 25.531 10.789 16.844 1 51.88 11 THR B O 1
ATOM 1369 N N . THR B 1 12 ? 25.469 9.375 18.359 1 52.59 12 THR B N 1
ATOM 1370 C CA . THR B 1 12 ? 25.281 8.266 17.438 1 52.59 12 THR B CA 1
ATOM 1371 C C . THR B 1 12 ? 23.922 8.375 16.734 1 52.59 12 THR B C 1
ATOM 1373 O O . THR B 1 12 ? 22.906 8.617 17.391 1 52.59 12 THR B O 1
ATOM 1376 N N . PRO B 1 13 ? 23.922 8.578 15.453 1 51.19 13 PRO B N 1
ATOM 1377 C CA . PRO B 1 13 ? 22.609 8.578 14.789 1 51.19 13 PRO B CA 1
ATOM 1378 C C . PRO B 1 13 ? 21.766 7.371 15.172 1 51.19 13 PRO B C 1
ATOM 1380 O O . PRO B 1 13 ? 22.266 6.254 15.273 1 51.19 13 PRO B O 1
ATOM 1383 N N . SER B 1 14 ? 20.875 7.41 16 1 56.59 14 SER B N 1
ATOM 1384 C CA . SER B 1 14 ? 19.938 6.336 16.312 1 56.59 14 SER B CA 1
ATOM 1385 C C . SER B 1 14 ? 19.594 5.527 15.062 1 56.59 14 SER B C 1
ATOM 1387 O O . SER B 1 14 ? 19.344 6.098 13.992 1 56.59 14 SER B O 1
ATOM 1389 N N . PRO B 1 15 ? 20.125 4.258 15.055 1 58 15 PRO B N 1
ATOM 1390 C CA . PRO B 1 15 ? 19.891 3.422 13.875 1 58 15 PRO B CA 1
ATOM 1391 C C . PRO B 1 15 ? 18.484 3.6 13.289 1 58 15 PRO B C 1
ATOM 1393 O O . PRO B 1 15 ? 17.5 3.623 14.031 1 58 15 PRO B O 1
ATOM 1396 N N . VAL B 1 16 ? 18.359 4.188 12.172 1 65.56 16 VAL B N 1
ATOM 1397 C CA . VAL B 1 16 ? 17.109 4.418 11.453 1 65.56 16 VAL B CA 1
ATOM 1398 C C . VAL B 1 16 ? 16.359 3.096 11.281 1 65.56 16 VAL B C 1
ATOM 1400 O O . VAL B 1 16 ? 16.938 2.102 10.836 1 65.56 16 VAL B O 1
ATOM 1403 N N . SER B 1 17 ? 15.281 2.809 11.992 1 83.06 17 SER B N 1
ATOM 1404 C CA . SER B 1 17 ? 14.375 1.668 11.898 1 83.06 17 SER B CA 1
ATOM 1405 C C . SER B 1 17 ? 13.859 1.488 10.469 1 83.06 17 SER B C 1
ATOM 1407 O O . SER B 1 17 ? 12.742 1.889 10.156 1 83.06 17 SER B O 1
ATOM 1409 N N . SER B 1 18 ? 14.812 0.942 9.539 1 89.31 18 SER B N 1
ATOM 1410 C CA . SER B 1 18 ? 14.484 0.839 8.125 1 89.31 18 SER B CA 1
ATOM 1411 C C . SER B 1 18 ? 14.43 -0.616 7.672 1 89.31 18 SER B C 1
ATOM 1413 O O . SER B 1 18 ? 15.031 -1.49 8.305 1 89.31 18 SER B O 1
ATOM 1415 N N . ILE B 1 19 ? 13.656 -0.862 6.754 1 94.62 19 ILE B N 1
ATOM 1416 C CA . ILE B 1 19 ? 13.523 -2.17 6.117 1 94.62 19 ILE B CA 1
ATOM 1417 C C . ILE B 1 19 ? 13.672 -2.025 4.605 1 94.62 19 ILE B C 1
ATOM 1419 O O . ILE B 1 19 ? 13.328 -0.986 4.039 1 94.62 19 ILE B O 1
ATOM 1423 N N . THR B 1 20 ? 14.32 -3 3.947 1 96.12 20 THR B N 1
ATOM 1424 C CA . THR B 1 20 ? 14.445 -3.043 2.494 1 96.12 20 THR B CA 1
ATOM 1425 C C . THR B 1 20 ? 13.812 -4.312 1.935 1 96.12 20 THR B C 1
ATOM 1427 O O . THR B 1 20 ? 14.188 -5.422 2.322 1 96.12 20 THR B O 1
ATOM 1430 N N . VAL B 1 21 ? 12.867 -4.137 1.081 1 97.75 21 VAL B N 1
ATOM 1431 C CA . VAL B 1 21 ? 12.164 -5.25 0.45 1 97.75 21 VAL B CA 1
ATOM 1432 C C . VAL B 1 21 ? 12.625 -5.395 -0.999 1 97.75 21 VAL B C 1
ATOM 1434 O O . VAL B 1 21 ? 12.82 -4.398 -1.698 1 97.75 21 VAL B O 1
ATOM 1437 N N . LYS B 1 22 ? 12.773 -6.664 -1.424 1 98.31 22 LYS B N 1
ATOM 1438 C CA . LYS B 1 22 ? 13.297 -6.914 -2.764 1 98.31 22 LYS B CA 1
ATOM 1439 C C . LYS B 1 22 ? 12.461 -7.965 -3.49 1 98.31 22 LYS B C 1
ATOM 1441 O O . LYS B 1 22 ? 12.078 -8.977 -2.9 1 98.31 22 LYS B O 1
ATOM 1446 N N . THR B 1 23 ? 12.133 -7.688 -4.707 1 98.31 23 THR B N 1
ATOM 1447 C CA . THR B 1 23 ? 11.484 -8.602 -5.641 1 98.31 23 THR B CA 1
ATOM 1448 C C . THR B 1 23 ? 12.141 -8.523 -7.02 1 98.31 23 THR B C 1
ATOM 1450 O O . THR B 1 23 ? 12.789 -7.523 -7.348 1 98.31 23 THR B O 1
ATOM 1453 N N . PRO B 1 24 ? 12.086 -9.648 -7.805 1 97.62 24 PRO B N 1
ATOM 1454 C CA . PRO B 1 24 ? 12.492 -9.477 -9.203 1 97.62 24 PRO B CA 1
ATOM 1455 C C . PRO B 1 24 ? 11.641 -8.438 -9.93 1 97.62 24 PRO B C 1
ATOM 1457 O O . PRO B 1 24 ? 10.43 -8.344 -9.695 1 97.62 24 PRO B O 1
ATOM 1460 N N . ALA B 1 25 ? 12.289 -7.684 -10.82 1 96.12 25 ALA B N 1
ATOM 1461 C CA . ALA B 1 25 ? 11.578 -6.621 -11.531 1 96.12 25 ALA B CA 1
ATOM 1462 C C . ALA B 1 25 ? 10.562 -7.203 -12.508 1 96.12 25 ALA B C 1
ATOM 1464 O O . ALA B 1 25 ? 9.438 -6.719 -12.602 1 96.12 25 ALA B O 1
ATOM 1465 N N . ASP B 1 26 ? 11 -8.18 -13.219 1 97.25 26 ASP B N 1
ATOM 1466 C CA . ASP B 1 26 ? 10.156 -8.789 -14.242 1 97.25 26 ASP B CA 1
ATOM 1467 C C . ASP B 1 26 ? 10.078 -10.305 -14.062 1 97.25 26 ASP B C 1
ATOM 1469 O O . ASP B 1 26 ? 11.062 -10.945 -13.695 1 97.25 26 ASP B O 1
ATOM 1473 N N . LEU B 1 27 ? 8.922 -10.797 -14.352 1 97.88 27 LEU B N 1
ATOM 1474 C CA . LEU B 1 27 ? 8.664 -12.234 -14.328 1 97.88 27 LEU B CA 1
ATOM 1475 C C . LEU B 1 27 ? 7.832 -12.656 -15.539 1 97.88 27 LEU B C 1
ATOM 1477 O O . LEU B 1 27 ? 6.852 -11.984 -15.883 1 97.88 27 LEU B O 1
ATOM 1481 N N . GLN B 1 28 ? 8.266 -13.641 -16.234 1 96.69 28 GLN B N 1
ATOM 1482 C CA . GLN B 1 28 ? 7.535 -14.188 -17.375 1 96.69 28 GLN B CA 1
ATOM 1483 C C . GLN B 1 28 ? 6.996 -15.586 -17.047 1 96.69 28 GLN B C 1
ATOM 1485 O O . GLN B 1 28 ? 7.68 -16.391 -16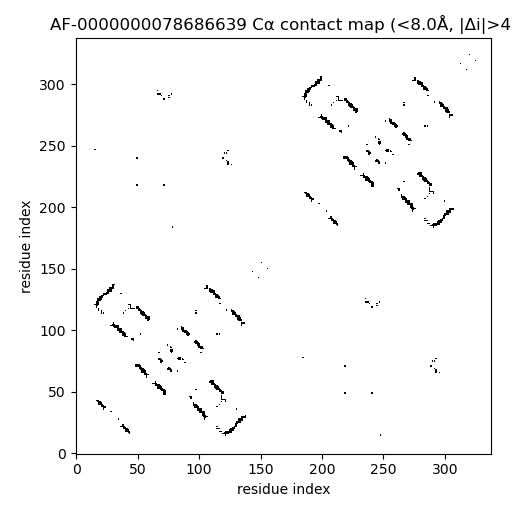.422 1 96.69 28 GLN B O 1
ATOM 1490 N N . ALA B 1 29 ? 5.793 -15.797 -17.438 1 96.88 29 ALA B N 1
ATOM 1491 C CA . ALA B 1 29 ? 5.168 -17.094 -17.219 1 96.88 29 ALA B CA 1
ATOM 1492 C C . ALA B 1 29 ? 4.281 -17.469 -18.406 1 96.88 29 ALA B C 1
ATOM 1494 O O . ALA B 1 29 ? 3.938 -16.625 -19.234 1 96.88 29 ALA B O 1
ATOM 1495 N N . SER B 1 30 ? 4 -18.781 -18.531 1 95.5 30 SER B N 1
ATOM 1496 C CA . SER B 1 30 ? 3.059 -19.281 -19.531 1 95.5 30 SER B CA 1
ATOM 1497 C C . SER B 1 30 ? 1.717 -19.625 -18.891 1 95.5 30 SER B C 1
ATOM 1499 O O . SER B 1 30 ? 1.654 -19.984 -17.719 1 95.5 30 SER B O 1
ATOM 1501 N N . LYS B 1 31 ? 0.686 -19.469 -19.797 1 96.56 31 LYS B N 1
ATOM 1502 C CA . LYS B 1 31 ? -0.644 -19.844 -19.328 1 96.56 31 LYS B CA 1
ATOM 1503 C C . LYS B 1 31 ? -0.63 -21.234 -18.703 1 96.56 31 LYS B C 1
ATOM 1505 O O . LYS B 1 31 ? -0.077 -22.188 -19.281 1 96.56 31 LYS B O 1
ATOM 1510 N N . GLY B 1 32 ? -1.237 -21.312 -17.516 1 96.62 32 GLY B N 1
ATOM 1511 C CA . GLY B 1 32 ? -1.334 -22.609 -16.859 1 96.62 32 GLY B CA 1
ATOM 1512 C C . GLY B 1 32 ? -0.216 -22.844 -15.867 1 96.62 32 GLY B C 1
ATOM 1513 O O . GLY B 1 32 ? -0.302 -23.766 -15.039 1 96.62 32 GLY B O 1
ATOM 1514 N N . ASP B 1 33 ? 0.792 -22.109 -15.859 1 96.62 33 ASP B N 1
ATOM 1515 C CA . ASP B 1 33 ? 1.949 -22.297 -14.984 1 96.62 33 ASP B CA 1
ATOM 1516 C C . ASP B 1 33 ? 1.607 -21.938 -13.539 1 96.62 33 ASP B C 1
ATOM 1518 O O . ASP B 1 33 ? 0.652 -21.203 -13.289 1 96.62 33 ASP B O 1
ATOM 1522 N N . THR B 1 34 ? 2.303 -22.562 -12.641 1 97.94 34 THR B N 1
ATOM 1523 C CA . THR B 1 34 ? 2.412 -22.031 -11.281 1 97.94 34 THR B CA 1
ATOM 1524 C C . THR B 1 34 ? 3.57 -21.047 -11.172 1 97.94 34 THR B C 1
ATOM 1526 O O . THR B 1 34 ? 4.723 -21.406 -11.422 1 97.94 34 THR B O 1
ATOM 1529 N N . VAL B 1 35 ? 3.281 -19.875 -10.797 1 98.12 35 VAL B N 1
ATOM 1530 C CA . VAL B 1 35 ? 4.285 -18.812 -10.766 1 98.12 35 VAL B CA 1
ATOM 1531 C C . VAL B 1 35 ? 4.625 -18.469 -9.32 1 98.12 35 VAL B C 1
ATOM 1533 O O . VAL B 1 35 ? 3.729 -18.266 -8.5 1 98.12 35 VAL B O 1
ATOM 1536 N N . THR B 1 36 ? 5.871 -18.422 -9.039 1 98.5 36 THR B N 1
ATOM 1537 C CA . THR B 1 36 ? 6.301 -17.969 -7.723 1 98.5 36 THR B CA 1
ATOM 1538 C C . THR B 1 36 ? 6.625 -16.469 -7.746 1 98.5 36 THR B C 1
ATOM 1540 O O . THR B 1 36 ? 7.527 -16.047 -8.469 1 98.5 36 THR B O 1
ATOM 1543 N N . LEU B 1 37 ? 5.895 -15.703 -7.039 1 98.69 37 LEU B N 1
ATOM 1544 C CA . LEU B 1 37 ? 6.219 -14.297 -6.816 1 98.69 37 LEU B CA 1
ATOM 1545 C C . LEU B 1 37 ? 7.145 -14.141 -5.617 1 98.69 37 LEU B C 1
ATOM 1547 O O . LEU B 1 37 ? 6.684 -14.086 -4.473 1 98.69 37 LEU B O 1
ATOM 1551 N N . SER B 1 38 ? 8.383 -14.039 -5.914 1 98.75 38 SER B N 1
ATOM 1552 C CA . SER B 1 38 ? 9.391 -14.016 -4.859 1 98.75 38 SER B CA 1
ATOM 1553 C C . SER B 1 38 ? 9.5 -12.641 -4.223 1 98.75 38 SER B C 1
ATOM 1555 O O . SER B 1 38 ? 9.43 -11.617 -4.914 1 98.75 38 SER B O 1
ATOM 1557 N N . CYS B 1 39 ? 9.68 -12.609 -2.891 1 98.81 39 CYS B N 1
ATOM 1558 C CA . CYS B 1 39 ? 9.812 -11.391 -2.104 1 98.81 39 CYS B CA 1
ATOM 1559 C C . CYS B 1 39 ? 10.641 -11.633 -0.851 1 98.81 39 CYS B C 1
ATOM 1561 O O . CYS B 1 39 ? 10.305 -12.492 -0.036 1 98.81 39 CYS B O 1
ATOM 1563 N N . THR B 1 40 ? 11.766 -10.984 -0.729 1 98.75 40 THR B N 1
ATOM 1564 C CA . THR B 1 40 ? 12.625 -11.07 0.446 1 98.75 40 THR B CA 1
ATOM 1565 C C . THR B 1 40 ? 12.82 -9.703 1.081 1 98.75 40 THR B C 1
ATOM 1567 O O . THR B 1 40 ? 12.555 -8.672 0.452 1 98.75 40 THR B O 1
ATOM 1570 N N . PHE B 1 41 ? 13.266 -9.711 2.35 1 98.12 41 PHE B N 1
ATOM 1571 C CA . PHE B 1 41 ? 13.484 -8.422 2.994 1 98.12 41 PHE B CA 1
ATOM 1572 C C . PHE B 1 41 ? 14.68 -8.484 3.938 1 98.12 41 PHE B C 1
ATOM 1574 O O . PHE B 1 41 ? 15.109 -9.57 4.332 1 98.12 41 PHE B O 1
ATOM 1581 N N . ILE B 1 42 ? 15.211 -7.34 4.121 1 96.44 42 ILE B N 1
ATOM 1582 C CA . ILE B 1 42 ? 16.266 -7.141 5.102 1 96.44 42 ILE B CA 1
ATOM 1583 C C . ILE B 1 42 ? 15.812 -6.145 6.164 1 96.44 42 ILE B C 1
ATOM 1585 O O . ILE B 1 42 ? 15.43 -5.016 5.844 1 96.44 42 ILE B O 1
ATOM 1589 N N . SER B 1 43 ? 15.844 -6.609 7.398 1 94.31 43 SER B N 1
ATOM 1590 C CA . SER B 1 43 ? 15.422 -5.805 8.539 1 94.31 43 SER B CA 1
ATOM 1591 C C . SER B 1 43 ? 16.422 -5.898 9.688 1 94.31 43 SER B C 1
ATOM 1593 O O . SER B 1 43 ? 17.062 -6.934 9.867 1 94.31 43 SER B O 1
ATOM 1595 N N . SER B 1 44 ? 16.625 -4.82 10.469 1 92.25 44 SER B N 1
ATOM 1596 C CA . SER B 1 44 ? 17.562 -4.801 11.578 1 92.25 44 SER B CA 1
ATOM 1597 C C . SER B 1 44 ? 17.016 -5.539 12.789 1 92.25 44 SER B C 1
ATOM 1599 O O . SER B 1 44 ? 17.766 -5.898 13.695 1 92.25 44 SER B O 1
ATOM 1601 N N . SER B 1 45 ? 15.781 -5.766 12.828 1 92.06 45 SER B N 1
ATOM 1602 C CA . SER B 1 45 ? 15.133 -6.457 13.938 1 92.06 45 SER B CA 1
ATOM 1603 C C . SER B 1 45 ? 14.625 -7.832 13.508 1 92.06 45 SER B C 1
ATOM 1605 O O . SER B 1 45 ? 14.305 -8.047 12.336 1 92.06 45 SER B O 1
ATOM 1607 N N . THR B 1 46 ? 14.586 -8.742 14.422 1 93.94 46 THR B N 1
ATOM 1608 C CA . THR B 1 46 ? 14.023 -10.062 14.164 1 93.94 46 THR B CA 1
ATOM 1609 C C . THR B 1 46 ? 12.508 -9.984 14.008 1 93.94 46 THR B C 1
ATOM 1611 O O . THR B 1 46 ? 11.836 -9.273 14.766 1 93.94 46 THR B O 1
ATOM 1614 N N . PRO B 1 47 ? 12.023 -10.727 13.102 1 94.38 47 PRO B N 1
ATOM 1615 C CA . PRO B 1 47 ? 10.57 -10.711 12.922 1 94.38 47 PRO B CA 1
ATOM 1616 C C . PRO B 1 47 ? 9.812 -11.203 14.148 1 94.38 47 PRO B C 1
ATOM 1618 O O . PRO B 1 47 ? 10.25 -12.156 14.805 1 94.38 47 PRO B O 1
ATOM 1621 N N . THR B 1 48 ? 8.773 -10.469 14.484 1 90.88 48 THR B N 1
ATOM 1622 C CA . THR B 1 48 ? 7.871 -10.828 15.57 1 90.88 48 THR B CA 1
ATOM 1623 C C . THR B 1 48 ? 6.445 -11.023 15.055 1 90.88 48 THR B C 1
ATOM 1625 O O . THR B 1 48 ? 6.223 -11.094 13.844 1 90.88 48 THR B O 1
ATOM 1628 N N . SER B 1 49 ? 5.523 -11.172 16 1 91 49 SER B N 1
ATOM 1629 C CA . SER B 1 49 ? 4.125 -11.32 15.625 1 91 49 SER B CA 1
ATOM 1630 C C . SER B 1 49 ? 3.561 -10.016 15.062 1 91 49 SER B C 1
ATOM 1632 O O . SER B 1 49 ? 2.473 -10 14.484 1 91 49 SER B O 1
ATOM 1634 N N . LYS B 1 50 ? 4.332 -8.961 15.125 1 91.62 50 LYS B N 1
ATOM 1635 C CA . LYS B 1 50 ? 3.875 -7.66 14.641 1 91.62 50 LYS B CA 1
ATOM 1636 C C . LYS B 1 50 ? 4.227 -7.461 13.172 1 91.62 50 LYS B C 1
ATOM 1638 O O . LYS B 1 50 ? 3.779 -6.5 12.539 1 91.62 50 LYS B O 1
ATOM 1643 N N . MET B 1 51 ? 4.98 -8.398 12.672 1 95.31 51 MET B N 1
ATOM 1644 C CA . MET B 1 51 ? 5.355 -8.297 11.266 1 95.31 51 MET B CA 1
ATOM 1645 C C . MET B 1 51 ? 4.148 -8.523 10.367 1 95.31 51 MET B C 1
ATOM 1647 O O . MET B 1 51 ? 3.32 -9.398 10.633 1 95.31 51 MET B O 1
ATOM 1651 N N . THR B 1 52 ? 4.086 -7.742 9.305 1 97 52 THR B N 1
ATOM 1652 C CA . THR B 1 52 ? 2.992 -7.91 8.359 1 97 52 THR B CA 1
ATOM 1653 C C . THR B 1 52 ? 3.518 -7.934 6.926 1 97 52 THR B C 1
ATOM 1655 O O . THR B 1 52 ? 4.57 -7.359 6.633 1 97 52 THR B O 1
ATOM 1658 N N . VAL B 1 53 ? 2.832 -8.656 6.078 1 97.75 53 VAL B N 1
ATOM 1659 C CA . VAL B 1 53 ? 3.115 -8.727 4.648 1 97.75 53 VAL B CA 1
ATOM 1660 C C . VAL B 1 53 ? 1.836 -8.477 3.855 1 97.75 53 VAL B C 1
ATOM 1662 O O . VAL B 1 53 ? 0.779 -9.023 4.18 1 97.75 53 VAL B O 1
ATOM 1665 N N . ASP B 1 54 ? 1.911 -7.648 2.857 1 97.19 54 ASP B N 1
ATOM 1666 C CA . ASP B 1 54 ? 0.803 -7.43 1.933 1 97.19 54 ASP B CA 1
ATOM 1667 C C . ASP B 1 54 ? 1.238 -7.672 0.489 1 97.19 54 ASP B C 1
ATOM 1669 O O . ASP B 1 54 ? 2.338 -7.281 0.093 1 97.19 54 ASP B O 1
ATOM 1673 N N . TRP B 1 55 ? 0.428 -8.359 -0.203 1 97.69 55 TRP B N 1
ATOM 1674 C CA . TRP B 1 55 ? 0.555 -8.414 -1.656 1 97.69 55 TRP B CA 1
ATOM 1675 C C . TRP B 1 55 ? -0.615 -7.703 -2.33 1 97.69 55 TRP B C 1
ATOM 1677 O O . TRP B 1 55 ? -1.773 -7.922 -1.969 1 97.69 55 TRP B O 1
ATOM 1687 N N . SER B 1 56 ? -0.304 -6.824 -3.264 1 95.75 56 SER B N 1
ATOM 1688 C CA . SER B 1 56 ? -1.318 -6.082 -4.008 1 95.75 56 SER B CA 1
ATOM 1689 C C . SER B 1 56 ? -1.113 -6.219 -5.512 1 95.75 56 SER B C 1
ATOM 1691 O O . SER B 1 56 ? -0.016 -6.551 -5.965 1 95.75 56 SER B O 1
ATOM 1693 N N . TYR B 1 57 ? -2.211 -5.984 -6.219 1 96.62 57 TYR B N 1
ATOM 1694 C CA . TYR B 1 57 ? -2.238 -6.16 -7.664 1 96.62 57 TYR B CA 1
ATOM 1695 C C . TYR B 1 57 ? -2.785 -4.918 -8.352 1 96.62 57 TYR B C 1
ATOM 1697 O O . TYR B 1 57 ? -3.762 -4.32 -7.895 1 96.62 57 TYR B O 1
ATOM 1705 N N . ARG B 1 58 ? -2.086 -4.539 -9.43 1 94.94 58 ARG B N 1
ATOM 1706 C CA . ARG B 1 58 ? -2.547 -3.471 -10.305 1 94.94 58 ARG B CA 1
ATOM 1707 C C . ARG B 1 58 ? -2.605 -3.939 -11.758 1 94.94 58 ARG B C 1
ATOM 1709 O O . ARG B 1 58 ? -1.585 -4.324 -12.336 1 94.94 58 ARG B O 1
ATOM 1716 N N . PRO B 1 59 ? -3.742 -3.848 -12.383 1 95.5 59 PRO B N 1
ATOM 1717 C CA . PRO B 1 59 ? -3.838 -4.238 -13.789 1 95.5 59 PRO B CA 1
ATOM 1718 C C . PRO B 1 59 ? -3.051 -3.314 -14.719 1 95.5 59 PRO B C 1
ATOM 1720 O O . PRO B 1 59 ? -2.67 -2.213 -14.312 1 95.5 59 PRO B O 1
ATOM 1723 N N . PRO B 1 60 ? -2.803 -3.783 -15.961 1 94.88 60 PRO B N 1
ATOM 1724 C CA . PRO B 1 60 ? -2.064 -2.957 -16.922 1 94.88 60 PRO B CA 1
ATOM 1725 C C . PRO B 1 60 ? -2.783 -1.653 -17.25 1 94.88 60 PRO B C 1
ATOM 1727 O O . PRO B 1 60 ? -2.141 -0.67 -17.625 1 94.88 60 PRO B O 1
ATOM 1730 N N . THR B 1 61 ? -4.059 -1.648 -17.141 1 92.19 61 THR B N 1
ATOM 1731 C CA . THR B 1 61 ? -4.855 -0.465 -17.453 1 92.19 61 THR B CA 1
ATOM 1732 C C . THR B 1 61 ? -4.633 0.621 -16.406 1 92.19 61 THR B C 1
ATOM 1734 O O . THR B 1 61 ? -5.039 1.769 -16.594 1 92.19 61 THR B O 1
ATOM 1737 N N . GLY B 1 62 ? -4.02 0.233 -15.375 1 87.06 62 GLY B N 1
ATOM 1738 C CA . GLY B 1 62 ? -3.758 1.195 -14.32 1 87.06 62 GLY B CA 1
ATOM 1739 C C . GLY B 1 62 ? -4.82 1.2 -13.234 1 87.06 62 GLY B C 1
ATOM 1740 O O . GLY B 1 62 ? -5.492 0.19 -13.016 1 87.06 62 GLY B O 1
ATOM 1741 N N . GLY B 1 63 ? -4.891 2.305 -12.352 1 81.94 63 GLY B N 1
ATOM 1742 C CA . GLY B 1 63 ? -5.824 2.379 -11.234 1 81.94 63 GLY B CA 1
ATOM 1743 C C . GLY B 1 63 ? -5.191 2.047 -9.898 1 81.94 63 GLY B C 1
ATOM 1744 O O . GLY B 1 63 ? -3.988 1.778 -9.828 1 81.94 63 GLY B O 1
ATOM 1745 N N . PRO B 1 64 ? -6.043 2.158 -8.883 1 83.44 64 PRO B N 1
ATOM 1746 C CA . PRO B 1 64 ? -5.504 1.853 -7.555 1 83.44 64 PRO B CA 1
ATOM 1747 C C . PRO B 1 64 ? -5.199 0.367 -7.367 1 83.44 64 PRO B C 1
ATOM 1749 O O . PRO B 1 64 ? -5.941 -0.484 -7.867 1 83.44 64 PRO B O 1
ATOM 1752 N N . PRO B 1 65 ? -4.168 0.098 -6.766 1 89.56 65 PRO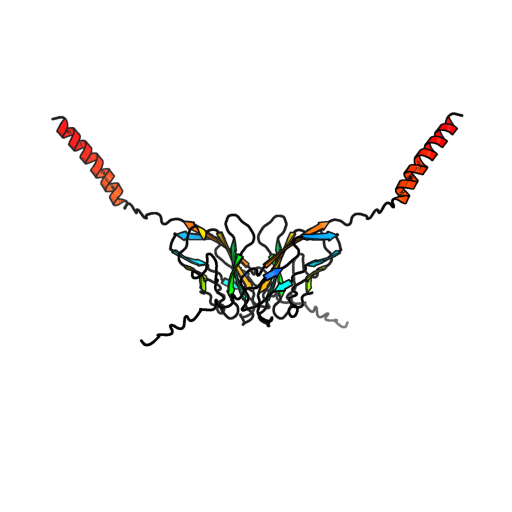 B N 1
ATOM 1753 C CA . PRO B 1 65 ? -3.883 -1.311 -6.48 1 89.56 65 PRO B CA 1
ATOM 1754 C C . PRO B 1 65 ? -4.891 -1.933 -5.516 1 89.56 65 PRO B C 1
ATOM 1756 O O . PRO B 1 65 ? -5.438 -1.238 -4.656 1 89.56 65 PRO B O 1
ATOM 1759 N N . GLN B 1 66 ? -5.094 -3.217 -5.723 1 90.25 66 GLN B N 1
ATOM 1760 C CA . GLN B 1 66 ? -5.961 -3.977 -4.828 1 90.25 66 GLN B CA 1
ATOM 1761 C C . GLN B 1 66 ? -5.16 -5.004 -4.031 1 90.25 66 GLN B C 1
ATOM 1763 O O . GLN B 1 66 ? -4.512 -5.879 -4.605 1 90.25 66 GLN B O 1
ATOM 1768 N N . THR B 1 67 ? -5.277 -4.895 -2.688 1 92.5 67 THR B N 1
ATOM 1769 C CA . THR B 1 67 ? -4.605 -5.879 -1.845 1 92.5 67 THR B CA 1
ATOM 1770 C C . THR B 1 67 ? -5.367 -7.199 -1.844 1 92.5 67 THR B C 1
ATOM 1772 O O . THR B 1 67 ? -6.566 -7.234 -1.549 1 92.5 67 THR B O 1
ATOM 1775 N N . PHE B 1 68 ? -4.695 -8.32 -2.182 1 94.94 68 PHE B N 1
ATOM 1776 C CA . PHE B 1 68 ? -5.406 -9.594 -2.26 1 94.94 68 PHE B CA 1
ATOM 1777 C C . PHE B 1 68 ? -4.852 -10.586 -1.244 1 94.94 68 PHE B C 1
ATOM 1779 O O . PHE B 1 68 ? -5.465 -11.625 -0.987 1 94.94 68 PHE B O 1
ATOM 1786 N N . PHE B 1 69 ? -3.75 -10.312 -0.61 1 96.31 69 PHE B N 1
ATOM 1787 C CA . PHE B 1 69 ? -3.137 -11.195 0.374 1 96.31 69 PHE B CA 1
ATOM 1788 C C . PHE B 1 69 ? -2.568 -10.391 1.539 1 96.31 69 PHE B C 1
ATOM 1790 O O . PHE B 1 69 ? -1.975 -9.336 1.339 1 96.31 69 PHE B O 1
ATOM 1797 N N . HIS B 1 70 ? -2.77 -10.891 2.74 1 96.31 70 HIS B N 1
ATOM 1798 C CA . HIS B 1 70 ? -2.227 -10.305 3.961 1 96.31 70 HIS B CA 1
ATOM 1799 C C . HIS B 1 70 ? -1.685 -11.375 4.895 1 96.31 70 HIS B C 1
ATOM 1801 O O . HIS B 1 70 ? -2.293 -12.438 5.047 1 96.31 70 HIS B O 1
ATOM 1807 N N . PHE B 1 71 ? -0.531 -11.133 5.438 1 97.38 71 PHE B N 1
ATOM 1808 C CA . PHE B 1 71 ? 0.017 -12.016 6.461 1 97.38 71 PHE B CA 1
ATOM 1809 C C . PHE B 1 71 ? 0.231 -11.258 7.77 1 97.38 71 PHE B C 1
ATOM 1811 O O . PHE B 1 71 ? 0.794 -10.164 7.773 1 97.38 71 PHE B O 1
ATOM 1818 N N . SER B 1 72 ? -0.218 -11.719 8.805 1 94.75 72 SER B N 1
ATOM 1819 C CA . SER B 1 72 ? 0.01 -11.305 10.188 1 94.75 72 SER B CA 1
ATOM 1820 C C . SER B 1 72 ? -0.125 -12.477 11.148 1 94.75 72 SER B C 1
ATOM 1822 O O . SER B 1 72 ? -1.238 -12.875 11.492 1 94.75 72 SER B O 1
ATOM 1824 N N . SER B 1 73 ? 0.964 -13.016 11.586 1 93.94 73 SER B N 1
ATOM 1825 C CA . SER B 1 73 ? 1.032 -14.234 12.383 1 93.94 73 SER B CA 1
ATOM 1826 C C . SER B 1 73 ? 0.459 -15.43 11.617 1 93.94 73 SER B C 1
ATOM 1828 O O . SER B 1 73 ? 0.842 -16.578 11.859 1 93.94 73 SER B O 1
ATOM 1830 N N . ARG B 1 74 ? -0.475 -15.109 10.781 1 95.31 74 ARG B N 1
ATOM 1831 C CA . ARG B 1 74 ? -1.023 -16.109 9.875 1 95.31 74 ARG B CA 1
ATOM 1832 C C . ARG B 1 74 ? -1.354 -15.5 8.516 1 95.31 74 ARG B C 1
ATOM 1834 O O . ARG B 1 74 ? -1.43 -14.281 8.383 1 95.31 74 ARG B O 1
ATOM 1841 N N . ALA B 1 75 ? -1.576 -16.453 7.555 1 96.5 75 ALA B N 1
ATOM 1842 C CA . ALA B 1 75 ? -1.884 -15.992 6.203 1 96.5 75 ALA B CA 1
ATOM 1843 C C . ALA B 1 75 ? -3.387 -15.797 6.02 1 96.5 75 ALA B C 1
ATOM 1845 O O . ALA B 1 75 ? -4.184 -16.656 6.418 1 96.5 75 ALA B O 1
ATOM 1846 N N . PHE B 1 76 ? -3.762 -14.656 5.469 1 95.31 76 PHE B N 1
ATOM 1847 C CA . PHE B 1 76 ? -5.137 -14.383 5.066 1 95.31 76 PHE B CA 1
ATOM 1848 C C . PHE B 1 76 ? -5.27 -14.383 3.549 1 95.31 76 PHE B C 1
ATOM 1850 O O . PHE B 1 76 ? -4.957 -13.391 2.891 1 95.31 76 PHE B O 1
ATOM 1857 N N . LEU B 1 77 ? -5.727 -15.445 3.049 1 96.19 77 LEU B N 1
ATOM 1858 C CA . LEU B 1 77 ? -5.84 -15.672 1.611 1 96.19 77 LEU B CA 1
ATOM 1859 C C . LEU B 1 77 ? -7.082 -14.984 1.05 1 96.19 77 LEU B C 1
ATOM 1861 O O . LEU B 1 77 ? -8.016 -14.68 1.793 1 96.19 77 LEU B O 1
ATOM 1865 N N . PRO B 1 78 ? -7.012 -14.695 -0.222 1 92.62 78 PRO B N 1
ATOM 1866 C CA . PRO B 1 78 ? -8.195 -14.055 -0.796 1 92.62 78 PRO B CA 1
ATOM 1867 C C . PRO B 1 78 ? -9.406 -14.977 -0.836 1 92.62 78 PRO B C 1
ATOM 1869 O O . PRO B 1 78 ? -9.289 -16.141 -1.212 1 92.62 78 PRO B O 1
ATOM 1872 N N . LEU B 1 79 ? -10.492 -14.391 -0.495 1 86.5 79 LEU B N 1
ATOM 1873 C CA . LEU B 1 79 ? -11.711 -15.188 -0.427 1 86.5 79 LEU B CA 1
ATOM 1874 C C . LEU B 1 79 ? -12.539 -15.023 -1.698 1 86.5 79 LEU B C 1
ATOM 1876 O O . LEU B 1 79 ? -13.359 -15.891 -2.025 1 86.5 79 LEU B O 1
ATOM 1880 N N . GLU B 1 80 ? -12.375 -13.883 -2.281 1 88.19 80 GLU B N 1
ATOM 1881 C CA . GLU B 1 80 ? -13.102 -13.602 -3.512 1 88.19 80 GLU B CA 1
ATOM 1882 C C . GLU B 1 80 ? -12.188 -12.961 -4.559 1 88.19 80 GLU B C 1
ATOM 1884 O O . GLU B 1 80 ? -11.031 -12.648 -4.273 1 88.19 80 GLU B O 1
ATOM 1889 N N . GLY B 1 81 ? -12.734 -12.961 -5.785 1 90.38 81 GLY B N 1
ATOM 1890 C CA . GLY B 1 81 ? -11.992 -12.312 -6.855 1 90.38 81 GLY B CA 1
ATOM 1891 C C . GLY B 1 81 ? -11.148 -13.273 -7.664 1 90.38 81 GLY B C 1
ATOM 1892 O O . GLY B 1 81 ? -11.258 -14.492 -7.504 1 90.38 81 GLY B O 1
ATOM 1893 N N . GLN B 1 82 ? -10.32 -12.711 -8.516 1 94.12 82 GLN B N 1
ATOM 1894 C CA . GLN B 1 82 ? -9.594 -13.492 -9.516 1 94.12 82 GLN B CA 1
ATOM 1895 C C . GLN B 1 82 ? -8.539 -14.375 -8.859 1 94.12 82 GLN B C 1
ATOM 1897 O O . GLN B 1 82 ? -8.109 -15.375 -9.445 1 94.12 82 GLN B O 1
ATOM 1902 N N . PHE B 1 83 ? -8.164 -14.016 -7.68 1 96.62 83 PHE B N 1
ATOM 1903 C CA . PHE B 1 83 ? -7.059 -14.742 -7.062 1 96.62 83 PHE B CA 1
ATOM 1904 C C . PHE B 1 83 ? -7.574 -15.781 -6.074 1 96.62 83 PHE B C 1
ATOM 1906 O O . PHE B 1 83 ? -6.789 -16.516 -5.469 1 96.62 83 PHE B O 1
ATOM 1913 N N . SER B 1 84 ? -8.867 -15.859 -5.91 1 94.94 84 SER B N 1
ATOM 1914 C CA . SER B 1 84 ? -9.445 -16.781 -4.941 1 94.94 84 SER B CA 1
ATOM 1915 C C . SER B 1 84 ? -9.078 -18.219 -5.266 1 94.94 84 SER B C 1
ATOM 1917 O O . SER B 1 84 ? -9.25 -18.672 -6.398 1 94.94 84 SER B O 1
ATOM 1919 N N . GLY B 1 85 ? -8.547 -18.859 -4.223 1 96.38 85 GLY B N 1
ATOM 1920 C CA . GLY B 1 85 ? -8.219 -20.266 -4.359 1 96.38 85 GLY B CA 1
ATOM 1921 C C . GLY B 1 85 ? -6.926 -20.516 -5.117 1 96.38 85 GLY B C 1
ATOM 1922 O O . GLY B 1 85 ? -6.504 -21.656 -5.285 1 96.38 85 GLY B O 1
ATOM 1923 N N . ARG B 1 86 ? -6.262 -19.484 -5.551 1 98.31 86 ARG B N 1
ATOM 1924 C CA . ARG B 1 86 ? -5.125 -19.672 -6.445 1 98.31 86 ARG B CA 1
ATOM 1925 C C . ARG B 1 86 ? -3.83 -19.203 -5.793 1 98.31 86 ARG B C 1
ATOM 1927 O O . ARG B 1 86 ? -2.754 -19.328 -6.383 1 98.31 86 ARG B O 1
ATOM 1934 N N . ILE B 1 87 ? -3.951 -18.688 -4.586 1 98.5 87 ILE B N 1
ATOM 1935 C CA . ILE B 1 87 ? -2.777 -18.125 -3.916 1 98.5 87 ILE B CA 1
ATOM 1936 C C . ILE B 1 87 ? -2.301 -19.094 -2.832 1 98.5 87 ILE B C 1
ATOM 1938 O O . ILE B 1 87 ? -3.107 -19.625 -2.066 1 98.5 87 ILE B O 1
ATOM 1942 N N . ARG B 1 88 ? -0.967 -19.391 -2.844 1 98.44 88 ARG B N 1
ATOM 1943 C CA . ARG B 1 88 ? -0.329 -20.172 -1.791 1 98.44 88 ARG B CA 1
ATOM 1944 C C . ARG B 1 88 ? 0.757 -19.359 -1.089 1 98.44 88 ARG B C 1
ATOM 1946 O O . ARG B 1 88 ? 1.588 -18.734 -1.743 1 98.44 88 ARG B O 1
ATOM 1953 N N . TRP B 1 89 ? 0.676 -19.391 0.231 1 98.44 89 TRP B N 1
ATOM 1954 C CA . TRP B 1 89 ? 1.729 -18.766 1.026 1 98.44 89 TRP B CA 1
ATOM 1955 C C . TRP B 1 89 ? 2.988 -19.625 1.036 1 98.44 89 TRP B C 1
ATOM 1957 O O . TRP B 1 89 ? 2.945 -20.781 1.426 1 98.44 89 TRP B O 1
ATOM 1967 N N . ARG B 1 90 ? 4.07 -19.016 0.574 1 98.19 90 ARG B N 1
ATOM 1968 C CA . ARG B 1 90 ? 5.344 -19.734 0.519 1 98.19 90 ARG B CA 1
ATOM 1969 C C . ARG B 1 90 ? 6.387 -19.047 1.396 1 98.19 90 ARG B C 1
ATOM 1971 O O . ARG B 1 90 ? 7.543 -19.484 1.44 1 98.19 90 ARG B O 1
ATOM 1978 N N . GLY B 1 91 ? 5.988 -18.016 2.033 1 98.25 91 GLY B N 1
ATOM 1979 C CA . GLY B 1 91 ? 6.926 -17.219 2.812 1 98.25 91 GLY B CA 1
ATOM 1980 C C . GLY B 1 91 ? 7.371 -17.906 4.09 1 98.25 91 GLY B C 1
ATOM 1981 O O . GLY B 1 91 ? 6.621 -18.688 4.676 1 98.25 91 GLY B O 1
ATOM 1982 N N . THR B 1 92 ? 8.633 -17.656 4.438 1 97.44 92 THR B N 1
ATOM 1983 C CA . THR B 1 92 ? 9.195 -17.984 5.734 1 97.44 92 THR B CA 1
ATOM 1984 C C . THR B 1 92 ? 9.781 -16.75 6.414 1 97.44 92 THR B C 1
ATOM 1986 O O . THR B 1 92 ? 10.977 -16.484 6.316 1 97.44 92 THR B O 1
ATOM 1989 N N . PRO B 1 93 ? 8.906 -16.047 7.172 1 96.69 93 PRO B N 1
ATOM 1990 C CA . PRO B 1 93 ? 9.328 -14.773 7.754 1 96.69 93 PRO B CA 1
ATOM 1991 C C . PRO B 1 93 ? 10.633 -14.883 8.531 1 96.69 93 PRO B C 1
ATOM 1993 O O . PRO B 1 93 ? 11.477 -13.984 8.461 1 96.69 93 PRO B O 1
ATOM 1996 N N . ALA B 1 94 ? 10.836 -15.938 9.195 1 95.06 94 ALA B N 1
ATOM 1997 C CA . ALA B 1 94 ? 12.047 -16.141 9.984 1 95.06 94 ALA B CA 1
ATOM 1998 C C . ALA B 1 94 ? 13.289 -16.094 9.094 1 95.06 94 ALA B C 1
ATOM 2000 O O . ALA B 1 94 ? 14.391 -15.781 9.562 1 95.06 94 ALA B O 1
ATOM 2001 N N . ARG B 1 95 ? 13.141 -16.422 7.895 1 96.62 95 ARG B N 1
ATOM 2002 C CA . ARG B 1 95 ? 14.242 -16.406 6.938 1 96.62 95 ARG B CA 1
ATOM 2003 C C . ARG B 1 95 ? 14.133 -15.211 5.992 1 96.62 95 ARG B C 1
ATOM 2005 O O . ARG B 1 95 ? 14.672 -15.242 4.887 1 96.62 95 ARG B O 1
ATOM 2012 N N . SER B 1 96 ? 13.344 -14.234 6.328 1 97.5 96 SER B N 1
ATOM 2013 C CA . SER B 1 96 ? 13.18 -12.984 5.594 1 97.5 96 SER B CA 1
ATOM 2014 C C . SER B 1 96 ? 12.594 -13.227 4.207 1 97.5 96 SER B C 1
ATOM 2016 O O . SER B 1 96 ? 13.023 -12.609 3.23 1 97.5 96 SER B O 1
ATOM 2018 N N . ASP B 1 97 ? 11.734 -14.211 4.176 1 98.5 97 ASP B N 1
ATOM 2019 C CA . ASP B 1 97 ? 11.078 -14.594 2.934 1 98.5 97 ASP B CA 1
ATOM 2020 C C . ASP B 1 97 ? 9.57 -14.344 3.014 1 98.5 97 ASP B C 1
ATOM 2022 O O . ASP B 1 97 ? 8.898 -14.828 3.928 1 98.5 97 ASP B O 1
ATOM 2026 N N . ALA B 1 98 ? 9.078 -13.547 2.045 1 98.75 98 ALA B N 1
ATOM 2027 C CA . ALA B 1 98 ? 7.66 -13.195 1.998 1 98.75 98 ALA B CA 1
ATOM 2028 C C . ALA B 1 98 ? 7.047 -13.578 0.654 1 98.75 98 ALA B C 1
ATOM 2030 O O . ALA B 1 98 ? 6.184 -12.859 0.135 1 98.75 98 ALA B O 1
ATOM 2031 N N . SER B 1 99 ? 7.383 -14.68 0.12 1 98.81 99 SER B N 1
ATOM 2032 C CA . SER B 1 99 ? 7.008 -15.094 -1.229 1 98.81 99 SER B CA 1
ATOM 2033 C C . SER B 1 99 ? 5.633 -15.75 -1.241 1 98.81 99 SER B C 1
ATOM 2035 O O . SER B 1 99 ? 5.184 -16.281 -0.222 1 98.81 99 SER B O 1
ATOM 2037 N N . ILE B 1 100 ? 5 -15.672 -2.387 1 98.81 100 ILE B N 1
ATOM 2038 C CA . ILE B 1 100 ? 3.764 -16.406 -2.635 1 98.81 100 ILE B CA 1
ATOM 2039 C C . ILE B 1 100 ? 3.85 -17.125 -3.984 1 98.81 100 ILE B C 1
ATOM 2041 O O . ILE B 1 100 ? 4.754 -16.844 -4.777 1 98.81 100 ILE B O 1
ATOM 2045 N N . SER B 1 101 ? 2.971 -18.078 -4.133 1 98.69 101 SER B N 1
ATOM 2046 C CA . SER B 1 101 ? 2.83 -18.703 -5.445 1 98.69 101 SER B CA 1
ATOM 2047 C C . SER B 1 101 ? 1.431 -18.484 -6.012 1 98.69 101 SER B C 1
ATOM 2049 O O . SER B 1 101 ? 0.446 -18.5 -5.27 1 98.69 101 SER B O 1
ATOM 2051 N N . LEU B 1 102 ? 1.339 -18.219 -7.254 1 98.62 102 LEU B N 1
ATOM 2052 C CA . LEU B 1 102 ? 0.104 -18.109 -8.023 1 98.62 102 LEU B CA 1
ATOM 2053 C C . LEU B 1 102 ? -0.08 -19.328 -8.922 1 98.62 102 LEU B C 1
ATOM 2055 O O . LEU B 1 102 ? 0.706 -19.547 -9.844 1 98.62 102 LEU B O 1
ATOM 2059 N N . VAL B 1 103 ? -1.071 -20.109 -8.586 1 98.31 103 VAL B N 1
ATOM 2060 C CA . VAL B 1 103 ? -1.309 -21.344 -9.336 1 98.31 103 VAL B CA 1
ATOM 2061 C C . VAL B 1 103 ? -2.197 -21.047 -10.539 1 98.31 103 VAL B C 1
ATOM 2063 O O . VAL B 1 103 ? -3.068 -20.172 -10.484 1 98.31 103 VAL B O 1
ATOM 2066 N N . ASN B 1 104 ? -1.921 -21.734 -11.656 1 97.5 104 ASN B N 1
ATOM 2067 C CA . ASN B 1 104 ? -2.715 -21.656 -12.875 1 97.5 104 ASN B CA 1
ATOM 2068 C C . ASN B 1 104 ? -2.762 -20.234 -13.43 1 97.5 104 ASN B C 1
ATOM 2070 O O . ASN B 1 104 ? -3.84 -19.656 -13.562 1 97.5 104 ASN B O 1
ATOM 2074 N N . ALA B 1 105 ? -1.625 -19.797 -13.828 1 97.81 105 ALA B N 1
ATOM 2075 C CA . ALA B 1 105 ? -1.504 -18.453 -14.383 1 97.81 105 ALA B CA 1
ATOM 2076 C C . ALA B 1 105 ? -2.35 -18.297 -15.648 1 97.81 105 ALA B C 1
ATOM 2078 O O . ALA B 1 105 ? -2.398 -19.203 -16.484 1 97.81 105 ALA B O 1
ATOM 2079 N N . THR B 1 106 ? -3.092 -17.172 -15.773 1 97.44 106 THR B N 1
ATOM 2080 C CA . THR B 1 106 ? -3.885 -16.844 -16.953 1 97.44 106 THR B CA 1
ATOM 2081 C C . THR B 1 106 ? -3.486 -15.484 -17.516 1 97.44 106 THR B C 1
ATOM 2083 O O . THR B 1 106 ? -2.744 -14.742 -16.875 1 97.44 106 THR B O 1
ATOM 2086 N N . LEU B 1 107 ? -4.035 -15.117 -18.641 1 96.62 107 LEU B N 1
ATOM 2087 C CA . LEU B 1 107 ? -3.73 -13.836 -19.266 1 96.62 107 LEU B CA 1
ATOM 2088 C C . LEU B 1 107 ? -4.281 -12.688 -18.422 1 96.62 107 LEU B C 1
ATOM 2090 O O . LEU B 1 107 ? -3.795 -11.555 -18.531 1 96.62 107 LEU B O 1
ATOM 2094 N N . ASN B 1 108 ? -5.262 -12.969 -17.609 1 96.81 108 ASN B N 1
ATOM 2095 C CA . ASN B 1 108 ? -5.871 -11.953 -16.766 1 96.81 108 ASN B CA 1
ATOM 2096 C C . ASN B 1 108 ? -4.98 -11.617 -15.57 1 96.81 108 ASN B C 1
ATOM 2098 O O . ASN B 1 108 ? -5.266 -10.672 -14.82 1 96.81 108 ASN B O 1
ATOM 2102 N N . ASP B 1 109 ? -3.941 -12.367 -15.477 1 98.12 109 ASP B N 1
ATOM 2103 C CA . ASP B 1 109 ? -3.057 -12.156 -14.336 1 98.12 109 ASP B CA 1
ATOM 2104 C C . ASP B 1 109 ? -1.934 -11.188 -14.68 1 98.12 109 ASP B C 1
ATOM 2106 O O . ASP B 1 109 ? -1.124 -10.828 -13.82 1 98.12 109 ASP B O 1
ATOM 2110 N N . ASN B 1 110 ? -1.888 -10.727 -15.906 1 98.06 110 ASN B N 1
ATOM 2111 C CA . ASN B 1 110 ? -0.907 -9.719 -16.297 1 98.06 110 ASN B CA 1
ATOM 2112 C C . ASN B 1 110 ? -1.058 -8.438 -15.469 1 98.06 110 ASN B C 1
ATOM 2114 O O . ASN B 1 110 ? -2.174 -7.957 -15.258 1 98.06 110 ASN B O 1
ATOM 2118 N N . GLY B 1 111 ? 0.071 -7.973 -15.047 1 98 111 GLY B N 1
ATOM 2119 C CA . GLY B 1 111 ? 0.027 -6.734 -14.289 1 98 111 GLY B CA 1
ATOM 2120 C C . GLY B 1 111 ? 1.186 -6.586 -13.32 1 98 111 GLY B C 1
ATOM 2121 O O . GLY B 1 111 ? 2.201 -7.27 -13.453 1 98 111 GLY B O 1
ATOM 2122 N N . THR B 1 112 ? 1.057 -5.578 -12.43 1 97.38 112 THR B N 1
ATOM 2123 C CA . THR B 1 112 ? 2.105 -5.285 -11.453 1 97.38 112 THR B CA 1
ATOM 2124 C C . THR B 1 112 ? 1.716 -5.789 -10.07 1 97.38 112 THR B C 1
ATOM 2126 O O . THR B 1 112 ? 0.631 -5.477 -9.57 1 97.38 112 THR B O 1
ATOM 2129 N N . TYR B 1 113 ? 2.57 -6.555 -9.555 1 98.19 113 TYR B N 1
ATOM 2130 C CA . TYR B 1 113 ? 2.396 -7.074 -8.203 1 98.19 113 TYR B CA 1
ATOM 2131 C C . TYR B 1 113 ? 3.342 -6.383 -7.227 1 98.19 113 TYR B C 1
ATOM 2133 O O . TYR B 1 113 ? 4.527 -6.215 -7.516 1 98.19 113 TYR B O 1
ATOM 2141 N N . THR B 1 114 ? 2.789 -5.945 -6.051 1 97.19 114 THR B N 1
ATOM 2142 C CA . THR B 1 114 ? 3.598 -5.234 -5.07 1 97.19 114 THR B CA 1
ATOM 2143 C C . THR B 1 114 ? 3.662 -6.012 -3.758 1 97.19 114 THR B C 1
ATOM 2145 O O . THR B 1 114 ? 2.629 -6.41 -3.217 1 97.19 114 THR B O 1
ATOM 2148 N N . CYS B 1 115 ? 4.836 -6.27 -3.342 1 98.56 115 CYS B N 1
ATOM 2149 C CA . CYS B 1 115 ? 5.098 -6.871 -2.039 1 98.56 115 CYS B CA 1
ATOM 2150 C C . CYS B 1 115 ? 5.496 -5.812 -1.019 1 98.56 115 CYS B C 1
ATOM 2152 O O . CYS B 1 115 ? 6.449 -5.062 -1.231 1 98.56 115 CYS B O 1
ATOM 2154 N N . SER B 1 116 ? 4.719 -5.699 0.077 1 97.44 116 SER B N 1
ATOM 2155 C CA . SER B 1 116 ? 5.008 -4.762 1.157 1 97.44 116 SER B CA 1
ATOM 2156 C C . SER B 1 116 ? 5.215 -5.488 2.48 1 97.44 116 SER B C 1
ATOM 2158 O O . SER B 1 116 ? 4.387 -6.312 2.877 1 97.44 116 SER B O 1
ATOM 2160 N N . VAL B 1 117 ? 6.305 -5.145 3.141 1 97.62 117 VAL B N 1
ATOM 2161 C CA . VAL B 1 117 ? 6.629 -5.789 4.406 1 97.62 117 VAL B CA 1
ATOM 2162 C C . VAL B 1 117 ? 6.891 -4.73 5.477 1 97.62 117 VAL B C 1
ATOM 2164 O O . VAL B 1 117 ? 7.559 -3.729 5.215 1 97.62 117 VAL B O 1
ATOM 2167 N N . ARG B 1 118 ? 6.254 -4.918 6.613 1 96 118 ARG B N 1
ATOM 2168 C CA . ARG B 1 118 ? 6.539 -4.125 7.805 1 96 118 ARG B CA 1
ATOM 2169 C C . ARG B 1 118 ? 6.992 -5.012 8.961 1 96 118 ARG B C 1
ATOM 2171 O O . ARG B 1 118 ? 6.391 -6.055 9.219 1 96 118 ARG B O 1
ATOM 2178 N N . ASN B 1 119 ? 8.086 -4.629 9.539 1 95.5 119 ASN B N 1
ATOM 2179 C CA . ASN B 1 119 ? 8.609 -5.328 10.703 1 95.5 119 ASN B CA 1
ATOM 2180 C C . ASN B 1 119 ? 8.992 -4.359 11.82 1 95.5 119 ASN B C 1
ATOM 2182 O O . ASN B 1 119 ? 10.172 -4.137 12.078 1 95.5 119 ASN B O 1
ATOM 2186 N N . PRO B 1 120 ? 7.973 -3.906 12.531 1 92.69 120 PRO B N 1
ATOM 2187 C CA . PRO B 1 120 ? 8.281 -2.932 13.578 1 92.69 120 PRO B CA 1
ATOM 2188 C C . PRO B 1 120 ? 9.375 -3.412 14.531 1 92.69 120 PRO B C 1
ATOM 2190 O O . PRO B 1 120 ? 9.359 -4.57 14.953 1 92.69 120 PRO B O 1
ATOM 2193 N N . PRO B 1 121 ? 10.297 -2.457 14.742 1 93.06 121 PRO B N 1
ATOM 2194 C CA . PRO B 1 121 ? 10.25 -1.019 14.477 1 93.06 121 PRO B CA 1
ATOM 2195 C C . PRO B 1 121 ? 10.734 -0.663 13.07 1 93.06 121 PRO B C 1
ATOM 2197 O O . PRO B 1 121 ? 10.695 0.506 12.68 1 93.06 121 PRO B O 1
ATOM 2200 N N . ASP B 1 122 ? 11.172 -1.611 12.281 1 93.44 122 ASP B N 1
ATOM 2201 C CA . ASP B 1 122 ? 11.656 -1.35 10.93 1 93.44 122 ASP B CA 1
ATOM 2202 C C . ASP B 1 122 ? 10.492 -1.212 9.945 1 93.44 122 ASP B C 1
ATOM 2204 O O . ASP B 1 122 ? 10.008 -2.209 9.406 1 93.44 122 ASP B O 1
ATOM 2208 N N . VAL B 1 123 ? 10.055 0.029 9.742 1 93.12 123 VAL B N 1
ATOM 2209 C CA . VAL B 1 123 ? 8.852 0.222 8.945 1 93.12 123 VAL B CA 1
ATOM 2210 C C . VAL B 1 123 ? 9.102 1.289 7.879 1 93.12 123 VAL B C 1
ATOM 2212 O O . VAL B 1 123 ? 8.25 1.525 7.016 1 93.12 123 VAL B O 1
ATOM 2215 N N . HIS B 1 124 ? 10.188 1.947 7.953 1 89 124 HIS B N 1
ATOM 2216 C CA . HIS B 1 124 ? 10.547 2.988 7 1 89 124 HIS B CA 1
ATOM 2217 C C . HIS B 1 124 ? 11.617 2.502 6.027 1 89 124 HIS B C 1
ATOM 2219 O O . HIS B 1 124 ? 11.93 1.311 5.996 1 89 124 HIS B O 1
ATOM 2225 N N . GLY B 1 125 ? 12.023 3.363 5.102 1 88.38 125 GLY B N 1
ATOM 2226 C CA . GLY B 1 125 ? 12.945 2.971 4.055 1 88.38 125 GLY B CA 1
ATOM 2227 C C . GLY B 1 125 ? 12.258 2.551 2.771 1 88.38 125 GLY B C 1
ATOM 2228 O O . GLY B 1 125 ? 11.586 3.363 2.127 1 88.38 125 GLY B O 1
ATOM 2229 N N . SER B 1 126 ? 12.523 1.272 2.393 1 91.5 126 SER B N 1
ATOM 2230 C CA . SER B 1 126 ? 11.867 0.721 1.21 1 91.5 126 SER B CA 1
ATOM 2231 C C . SER B 1 126 ? 11.047 -0.515 1.558 1 91.5 126 SER B C 1
ATOM 2233 O O . SER B 1 126 ? 11.422 -1.636 1.213 1 91.5 126 SER B O 1
ATOM 2235 N N . PRO B 1 127 ? 9.977 -0.249 2.189 1 95.12 127 PRO B N 1
ATOM 2236 C CA . PRO B 1 127 ? 9.188 -1.374 2.688 1 95.12 127 PRO B CA 1
ATOM 2237 C C . PRO B 1 127 ? 8.352 -2.037 1.596 1 95.12 127 PRO B C 1
ATOM 2239 O O . PRO B 1 127 ? 7.59 -2.971 1.874 1 95.12 127 PRO B O 1
ATOM 2242 N N . SER B 1 128 ? 8.422 -1.554 0.319 1 95.88 128 SER B N 1
ATOM 2243 C CA . SER B 1 128 ? 7.66 -2.139 -0.781 1 95.88 128 SER B CA 1
ATOM 2244 C C . SER B 1 128 ? 8.531 -2.328 -2.016 1 95.88 128 SER B C 1
ATOM 2246 O O . SER B 1 128 ? 9.492 -1.585 -2.227 1 95.88 128 SER B O 1
ATOM 2248 N N . SER B 1 129 ? 8.25 -3.355 -2.777 1 96.75 129 SER B N 1
ATOM 2249 C CA . SER B 1 129 ? 8.883 -3.643 -4.062 1 96.75 129 SER B CA 1
ATOM 2250 C C . SER B 1 129 ? 7.887 -4.25 -5.043 1 96.75 129 SER B C 1
ATOM 2252 O O . SER B 1 129 ? 6.836 -4.758 -4.637 1 96.75 129 SER B O 1
ATOM 2254 N N . HIS B 1 130 ? 8.156 -4.113 -6.328 1 96.44 130 HIS B N 1
ATOM 2255 C CA . HIS B 1 130 ? 7.129 -4.527 -7.277 1 96.44 130 HIS B CA 1
ATOM 2256 C C . HIS B 1 130 ? 7.711 -5.43 -8.359 1 96.44 130 HIS B C 1
ATOM 2258 O O . HIS B 1 130 ? 8.891 -5.32 -8.695 1 96.44 130 HIS B O 1
ATOM 2264 N N . THR B 1 131 ? 6.953 -6.285 -8.906 1 98.06 131 THR B N 1
ATOM 2265 C CA . THR B 1 131 ? 7.27 -7.195 -10 1 98.06 131 THR B CA 1
ATOM 2266 C C . THR B 1 131 ? 6.215 -7.105 -11.102 1 98.06 131 THR B C 1
ATOM 2268 O O . THR B 1 131 ? 5.016 -7.105 -10.82 1 98.06 131 THR B O 1
ATOM 2271 N N . LEU B 1 132 ? 6.629 -6.902 -12.297 1 98.12 132 LEU B N 1
ATOM 2272 C CA . LEU B 1 132 ? 5.727 -6.961 -13.445 1 98.12 132 LEU B CA 1
ATOM 2273 C C . LEU B 1 132 ? 5.598 -8.391 -13.953 1 98.12 132 LEU B C 1
ATOM 2275 O O . LEU B 1 132 ? 6.57 -8.977 -14.438 1 98.12 132 LEU B O 1
ATOM 2279 N N . LEU B 1 133 ? 4.453 -8.953 -13.867 1 98.56 133 LEU B N 1
ATOM 2280 C CA . LEU B 1 133 ?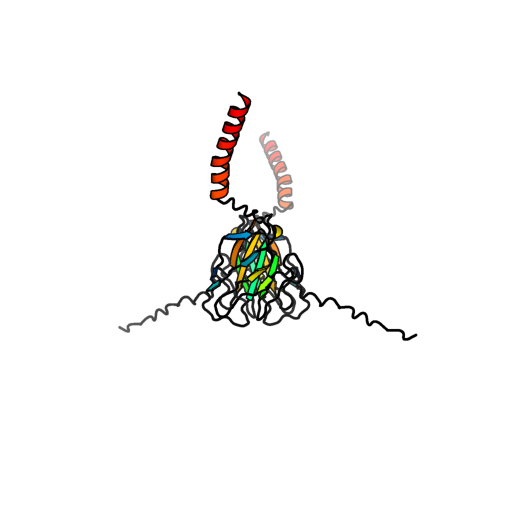 4.203 -10.305 -14.359 1 98.56 133 LEU B CA 1
ATOM 2281 C C . LEU B 1 133 ? 3.605 -10.273 -15.758 1 98.56 133 LEU B C 1
ATOM 2283 O O . LEU B 1 133 ? 2.594 -9.609 -15.992 1 98.56 133 LEU B O 1
ATOM 2287 N N . THR B 1 134 ? 4.211 -10.969 -16.688 1 98 134 THR B N 1
ATOM 2288 C CA . THR B 1 134 ? 3.709 -11.133 -18.047 1 98 134 THR B CA 1
ATOM 2289 C C . THR B 1 134 ? 3.418 -12.602 -18.344 1 98 134 THR B C 1
ATOM 2291 O O . THR B 1 134 ? 4.324 -13.438 -18.312 1 98 134 THR B O 1
ATOM 2294 N N . VAL B 1 135 ? 2.217 -12.844 -18.594 1 97.5 135 VAL B N 1
ATOM 2295 C CA . VAL B 1 135 ? 1.792 -14.203 -18.906 1 97.5 135 VAL B CA 1
ATOM 2296 C C . VAL B 1 135 ? 1.527 -14.328 -20.406 1 97.5 135 VAL B C 1
ATOM 2298 O O . VAL B 1 135 ? 0.773 -13.539 -20.969 1 97.5 135 VAL B O 1
ATOM 2301 N N . THR B 1 136 ? 2.045 -15.32 -21.062 1 94.88 136 THR B N 1
ATOM 2302 C CA . THR B 1 136 ? 1.867 -15.555 -22.484 1 94.88 136 THR B CA 1
ATOM 2303 C C . THR B 1 136 ? 1.199 -16.906 -22.734 1 94.88 136 THR B C 1
ATOM 2305 O O . THR B 1 136 ? 1.291 -17.812 -21.906 1 94.88 136 THR B O 1
ATOM 2308 N N . PRO B 1 137 ? 0.376 -17 -23.938 1 91.94 137 PRO B N 1
ATOM 2309 C CA . PRO B 1 137 ? -0.198 -18.312 -24.266 1 91.94 137 PRO B CA 1
ATOM 2310 C C . PRO B 1 137 ? 0.867 -19.375 -24.516 1 91.94 137 PRO B C 1
ATOM 2312 O O . PRO B 1 137 ? 1.969 -19.062 -24.969 1 91.94 137 PRO B O 1
ATOM 2315 N N . LYS B 1 138 ? 0.591 -20.562 -24.062 1 84.38 138 LYS B N 1
ATOM 2316 C CA . LYS B 1 138 ? 1.524 -21.656 -24.281 1 84.38 138 LYS B CA 1
ATOM 2317 C C . LYS B 1 138 ? 1.767 -21.891 -25.766 1 84.38 138 LYS B C 1
ATOM 2319 O O . LYS B 1 138 ? 0.817 -21.984 -26.547 1 84.38 138 LYS B O 1
ATOM 2324 N N . ALA B 1 139 ? 2.891 -21.344 -26.344 1 70.31 139 ALA B N 1
ATOM 2325 C CA . ALA B 1 139 ? 3.178 -21.656 -27.734 1 70.31 139 ALA B CA 1
ATOM 2326 C C . ALA B 1 139 ? 3.193 -23.172 -27.969 1 70.31 139 ALA B C 1
ATOM 2328 O O . ALA B 1 139 ? 3.719 -23.922 -27.156 1 70.31 139 ALA B O 1
ATOM 2329 N N . PRO B 1 140 ? 2.266 -23.547 -28.797 1 60.84 140 PRO B N 1
ATOM 2330 C CA . PRO B 1 140 ? 2.465 -24.953 -29.156 1 60.84 140 PRO B CA 1
ATOM 2331 C C . PRO B 1 140 ? 3.93 -25.297 -29.438 1 60.84 140 PRO B C 1
ATOM 2333 O O . PRO B 1 140 ? 4.621 -24.531 -30.125 1 60.84 140 PRO B O 1
ATOM 2336 N N . SER B 1 141 ? 4.645 -25.531 -28.312 1 54.28 141 SER B N 1
ATOM 2337 C CA . SER B 1 141 ? 6 -25.984 -28.594 1 54.28 141 SER B CA 1
ATOM 2338 C C . SER B 1 141 ? 6.039 -26.828 -29.875 1 54.28 141 SER B C 1
ATOM 2340 O O . SER B 1 141 ? 5.797 -28.031 -29.844 1 54.28 141 SER B O 1
ATOM 2342 N N . ILE B 1 142 ? 5.398 -26.344 -30.875 1 55.34 142 ILE B N 1
ATOM 2343 C CA . ILE B 1 142 ? 5.742 -27.156 -32.062 1 55.34 142 ILE B CA 1
ATOM 2344 C C . ILE B 1 142 ? 7.258 -27.156 -32.25 1 55.34 142 ILE B C 1
ATOM 2346 O O . ILE B 1 142 ? 7.852 -26.141 -32.594 1 55.34 142 ILE B O 1
ATOM 2350 N N . ARG B 1 143 ? 7.887 -27.641 -31.344 1 54.97 143 ARG B N 1
ATOM 2351 C CA . ARG B 1 143 ? 9.305 -27.891 -31.578 1 54.97 143 ARG B CA 1
ATOM 2352 C C . ARG B 1 143 ? 9.523 -28.609 -32.906 1 54.97 143 ARG B C 1
ATOM 2354 O O . ARG B 1 143 ? 9.219 -29.797 -33.031 1 54.97 143 ARG B O 1
ATOM 2361 N N . PHE B 1 144 ? 9.398 -27.969 -33.938 1 59.34 144 PHE B N 1
ATOM 2362 C CA . PHE B 1 144 ? 9.867 -28.625 -35.156 1 59.34 144 PHE B CA 1
ATOM 2363 C C . PHE B 1 144 ? 11.328 -29.031 -35.031 1 59.34 144 PHE B C 1
ATOM 2365 O O . PHE B 1 144 ? 12.188 -28.203 -34.688 1 59.34 144 PHE B O 1
ATOM 2372 N N . SER B 1 145 ? 11.477 -30.125 -34.594 1 61.88 145 SER B N 1
ATOM 2373 C CA . SER B 1 145 ? 12.852 -30.609 -34.562 1 61.88 145 SER B CA 1
ATOM 2374 C C . SER B 1 145 ? 13.609 -30.203 -35.844 1 61.88 145 SER B C 1
ATOM 2376 O O . SER B 1 145 ? 13.062 -30.266 -36.938 1 61.88 145 SER B O 1
ATOM 2378 N N . ASP B 1 146 ? 14.586 -29.469 -35.656 1 71.25 146 ASP B N 1
ATOM 2379 C CA . ASP B 1 146 ? 15.492 -29.109 -36.75 1 71.25 146 ASP B CA 1
ATOM 2380 C C . ASP B 1 146 ? 15.633 -30.25 -37.75 1 71.25 146 ASP B C 1
ATOM 2382 O O . ASP B 1 146 ? 15.688 -30.031 -38.969 1 71.25 146 ASP B O 1
ATOM 2386 N N . VAL B 1 147 ? 15.5 -31.438 -37.25 1 78.25 147 VAL B N 1
ATOM 2387 C CA . VAL B 1 147 ? 15.664 -32.625 -38.062 1 78.25 147 VAL B CA 1
ATOM 2388 C C . VAL B 1 147 ? 14.461 -32.781 -39 1 78.25 147 VAL B C 1
ATOM 2390 O O . VAL B 1 147 ? 14.617 -33.125 -40.156 1 78.25 147 VAL B O 1
ATOM 2393 N N . THR B 1 148 ? 13.289 -32.344 -38.438 1 78 148 THR B N 1
ATOM 2394 C CA . THR B 1 148 ? 12.102 -32.5 -39.25 1 78 148 THR B CA 1
ATOM 2395 C C . THR B 1 148 ? 12.094 -31.453 -40.375 1 78 148 THR B C 1
ATOM 2397 O O . THR B 1 148 ? 11.734 -31.766 -41.5 1 78 148 THR B O 1
ATOM 2400 N N . VAL B 1 149 ? 12.602 -30.391 -40.062 1 81.06 149 VAL B N 1
ATOM 2401 C CA . VAL B 1 149 ? 12.664 -29.328 -41.062 1 81.06 149 VAL B CA 1
ATOM 2402 C C . VAL B 1 149 ? 13.711 -29.656 -42.094 1 81.06 149 VAL B C 1
ATOM 2404 O O . VAL B 1 149 ? 13.477 -29.484 -43.312 1 81.06 149 VAL B O 1
ATOM 2407 N N . LEU B 1 150 ? 14.836 -30.219 -41.625 1 82.5 150 LEU B N 1
ATOM 2408 C CA . LEU B 1 150 ? 15.906 -30.625 -42.562 1 82.5 150 LEU B CA 1
ATOM 2409 C C . LEU B 1 150 ? 15.453 -31.781 -43.438 1 82.5 150 LEU B C 1
ATOM 2411 O O . LEU B 1 150 ? 15.719 -31.781 -44.656 1 82.5 150 LEU B O 1
ATOM 2415 N N . LEU B 1 151 ? 14.703 -32.688 -42.938 1 84.56 151 LEU B N 1
ATOM 2416 C CA . LEU B 1 151 ? 14.234 -33.844 -43.688 1 84.56 151 LEU B CA 1
ATOM 2417 C C . LEU B 1 151 ? 13.219 -33.406 -44.75 1 84.56 151 LEU B C 1
ATOM 2419 O O . LEU B 1 151 ? 13.25 -33.875 -45.875 1 84.56 151 LEU B O 1
ATOM 2423 N N . VAL B 1 152 ? 12.484 -32.406 -44.469 1 84.69 152 VAL B N 1
ATOM 2424 C CA . VAL B 1 152 ? 11.484 -31.906 -45.406 1 84.69 152 VAL B CA 1
ATOM 2425 C C . VAL B 1 152 ? 12.164 -31.141 -46.531 1 84.69 152 VAL B C 1
ATOM 2427 O O . VAL B 1 152 ? 11.805 -31.297 -47.688 1 84.69 152 VAL B O 1
ATOM 2430 N N . PHE B 1 153 ? 13.281 -30.547 -46.188 1 87.31 153 PHE B N 1
ATOM 2431 C CA . PHE B 1 153 ? 13.977 -29.719 -47.156 1 87.31 153 PHE B CA 1
ATOM 2432 C C . PHE B 1 153 ? 14.789 -30.594 -48.125 1 87.31 153 PHE B C 1
ATOM 2434 O O . PHE B 1 153 ? 14.961 -30.25 -49.281 1 87.31 153 PHE B O 1
ATOM 2441 N N . ILE B 1 154 ? 15.219 -31.734 -47.562 1 88.19 154 ILE B N 1
ATOM 2442 C CA . ILE B 1 154 ? 16.016 -32.656 -48.375 1 88.19 154 ILE B CA 1
ATOM 2443 C C . ILE B 1 154 ? 15.109 -33.562 -49.188 1 88.19 154 ILE B C 1
ATOM 2445 O O . ILE B 1 154 ? 15.328 -33.75 -50.375 1 88.19 154 ILE B O 1
ATOM 2449 N N . LEU B 1 155 ? 13.984 -33.938 -48.594 1 88.56 155 LEU B N 1
ATOM 2450 C CA . LEU B 1 155 ? 13.172 -35 -49.219 1 88.56 155 LEU B CA 1
ATOM 2451 C C . LEU B 1 155 ? 12.156 -34.375 -50.188 1 88.56 155 LEU B C 1
ATOM 2453 O O . LEU B 1 155 ? 11.836 -34.969 -51.219 1 88.56 155 LEU B O 1
ATOM 2457 N N . LEU B 1 156 ? 11.875 -33.188 -49.938 1 89.62 156 LEU B N 1
ATOM 2458 C CA . LEU B 1 156 ? 10.82 -32.594 -50.719 1 89.62 156 LEU B CA 1
ATOM 2459 C C . LEU B 1 156 ? 11.328 -32.25 -52.125 1 89.62 156 LEU B C 1
ATOM 2461 O O . LEU B 1 156 ? 10.688 -32.625 -53.125 1 89.62 156 LEU B O 1
ATOM 2465 N N . PRO B 1 157 ? 12.445 -31.594 -52.281 1 89.69 157 PRO B N 1
ATOM 2466 C CA . PRO B 1 157 ? 12.938 -31.375 -53.625 1 89.69 157 PRO B CA 1
ATOM 2467 C C . PRO B 1 157 ? 13.273 -32.656 -54.375 1 89.69 157 PRO B C 1
ATOM 2469 O O . PRO B 1 157 ? 13.016 -32.781 -55.562 1 89.69 157 PRO B O 1
ATOM 2472 N N . SER B 1 158 ? 13.805 -33.656 -53.688 1 88.25 158 SER B N 1
ATOM 2473 C CA . SER B 1 158 ? 14.164 -34.906 -54.312 1 88.25 158 SER B CA 1
ATOM 2474 C C . SER B 1 158 ? 12.938 -35.625 -54.844 1 88.25 158 SER B C 1
ATOM 2476 O O . SER B 1 158 ? 12.969 -36.156 -55.969 1 88.25 158 SER B O 1
ATOM 2478 N N . THR B 1 159 ? 11.797 -35.438 -54.281 1 89.75 159 THR B N 1
ATOM 2479 C CA . THR B 1 159 ? 10.562 -36.094 -54.688 1 89.75 159 THR B CA 1
ATOM 2480 C C . THR B 1 159 ? 9.938 -35.344 -55.875 1 89.75 159 THR B C 1
ATOM 2482 O O . THR B 1 159 ? 9.438 -35.969 -56.812 1 89.75 159 THR B O 1
ATOM 2485 N N . ILE B 1 160 ? 10.117 -34.156 -55.844 1 89.81 160 ILE B N 1
ATOM 2486 C CA . ILE B 1 160 ? 9.555 -33.312 -56.906 1 89.81 160 ILE B CA 1
ATOM 2487 C C . ILE B 1 160 ? 10.32 -33.562 -58.219 1 89.81 160 ILE B C 1
ATOM 2489 O O . ILE B 1 160 ? 9.719 -33.75 -59.281 1 89.81 160 ILE B O 1
ATOM 2493 N N . ILE B 1 161 ? 11.641 -33.625 -58.062 1 89.56 161 ILE B N 1
ATOM 2494 C CA . ILE B 1 161 ? 12.492 -33.844 -59.25 1 89.56 161 ILE B CA 1
ATOM 2495 C C . ILE B 1 161 ? 12.227 -35.219 -59.844 1 89.56 161 ILE B C 1
ATOM 2497 O O . ILE B 1 161 ? 12.07 -35.344 -61.062 1 89.56 161 ILE B O 1
ATOM 2501 N N . THR B 1 162 ? 12.039 -36.156 -59.031 1 90.06 162 THR B N 1
ATOM 2502 C CA . THR B 1 162 ? 11.812 -37.5 -59.5 1 90.06 162 THR B CA 1
ATOM 2503 C C . THR B 1 162 ? 10.445 -37.625 -60.188 1 90.06 162 THR B C 1
ATOM 2505 O O . THR B 1 162 ? 10.312 -38.281 -61.219 1 90.06 162 THR B O 1
ATOM 2508 N N . PHE B 1 163 ? 9.594 -36.906 -59.812 1 89.38 163 PHE B N 1
ATOM 2509 C CA . PHE B 1 163 ? 8.258 -36.969 -60.406 1 89.38 163 PHE B CA 1
ATOM 2510 C C . PHE B 1 163 ? 8.219 -36.25 -61.75 1 89.38 163 PHE B C 1
ATOM 2512 O O . PHE B 1 163 ? 7.559 -36.688 -62.688 1 89.38 163 PHE B O 1
ATOM 2519 N N . PHE B 1 164 ? 8.906 -35.344 -61.844 1 88.69 164 PHE B N 1
ATOM 2520 C CA . PHE B 1 164 ? 8.977 -34.562 -63.094 1 88.69 164 PHE B CA 1
ATOM 2521 C C . PHE B 1 164 ? 9.711 -35.375 -64.188 1 88.69 164 PHE B C 1
ATOM 2523 O O . PHE B 1 164 ? 9.305 -35.375 -65.312 1 88.69 164 PHE B O 1
ATOM 2530 N N . LEU B 1 165 ? 10.711 -36.031 -63.781 1 89.25 165 LEU B N 1
ATOM 2531 C CA . LEU B 1 165 ? 11.508 -36.812 -64.688 1 89.25 165 LEU B CA 1
ATOM 2532 C C . LEU B 1 165 ? 10.75 -38.031 -65.188 1 89.25 165 LEU B C 1
ATOM 2534 O O . LEU B 1 165 ? 10.836 -38.406 -66.375 1 89.25 165 LEU B O 1
ATOM 2538 N N . LEU B 1 166 ? 9.883 -38.438 -64.438 1 89.5 166 LEU B N 1
ATOM 2539 C CA . LEU B 1 166 ? 9.094 -39.594 -64.812 1 89.5 166 LEU B CA 1
ATOM 2540 C C . LEU B 1 166 ? 7.941 -39.188 -65.75 1 89.5 166 LEU B C 1
ATOM 2542 O O . LEU B 1 166 ? 7.539 -39.969 -66.625 1 89.5 166 LEU B O 1
ATOM 2546 N N . GLY B 1 167 ? 7.508 -38.094 -65.562 1 82.94 167 GLY B N 1
ATOM 2547 C CA . GLY B 1 167 ? 6.43 -37.625 -66.375 1 82.94 167 GLY B CA 1
ATOM 2548 C C . GLY B 1 167 ? 6.906 -37.219 -67.812 1 82.94 167 GLY B C 1
ATOM 2549 O O . GLY B 1 167 ? 6.121 -37.188 -68.75 1 82.94 167 GLY B O 1
ATOM 2550 N N . ARG B 1 168 ? 8.086 -36.844 -67.875 1 78.19 168 ARG B N 1
ATOM 2551 C CA . ARG B 1 168 ? 8.609 -36.406 -69.188 1 78.19 168 ARG B CA 1
ATOM 2552 C C . ARG B 1 168 ? 9.07 -37.625 -70 1 78.19 168 ARG B C 1
ATOM 2554 O O . ARG B 1 168 ? 9.258 -37.531 -71.188 1 78.19 168 ARG B O 1
ATOM 2561 N N . MET B 1 169 ? 8.922 -38.812 -69.5 1 61.44 169 MET B N 1
ATOM 2562 C CA . MET B 1 169 ? 9.141 -39.969 -70.375 1 61.44 169 MET B CA 1
ATOM 2563 C C . MET B 1 169 ? 7.82 -40.531 -70.875 1 61.44 169 MET B C 1
ATOM 2565 O O . MET B 1 169 ? 6.812 -40.5 -70.125 1 61.44 169 MET B O 1
#

Nearest PDB structures (foldseek):
  7xmg-assembly1_F  TM=9.119E-01  e=1.992E-12  Homo sapiens
  6xp6-assembly2_J  TM=7.981E-01  e=1.170E-07  Homo sapiens
  6xp6-assembly1_H  TM=8.113E-01  e=2.606E-07  Homo sapiens
  7kqy-assembly1_A  TM=7.786E-01  e=5.890E-08  Homo sapiens
  7uvq-assembly1_C  TM=7.493E-01  e=2.759E-07  Homo sapiens